Protein AF-A0A482WU92-F1 (afdb_monomer_lite)

Organism: Laodelphax striatellus (NCBI:txid195883)

Sequence (187 aa):
MGDTCDPISLLEARVDALERKLFGHESLDNFDTSDSVVDLLLKSQTLISTAVSSREKINAFVKRIDFLEQILDPTYEDSLVDRNARVEVVLMMENEFRETAERLKMLQDMIDVLESEKIRSVPQNRLDKLQTSVADLAEKTQETNNKIKELAVCYAQIMNSFTKAFCQMDNALKQLEIEANPRKVYD

Radius of gyration: 54.54 Å; chains: 1; bounding box: 76×39×168 Å

Structure (mmCIF, N/CA/C/O backbone):
data_AF-A0A482WU92-F1
#
_entry.id   AF-A0A482WU92-F1
#
loop_
_atom_site.group_PDB
_atom_site.id
_atom_site.type_symbol
_atom_site.label_atom_id
_atom_site.label_alt_id
_atom_site.label_comp_id
_atom_site.label_asym_id
_atom_site.label_entity_id
_atom_site.label_seq_id
_atom_site.pdbx_PDB_ins_code
_atom_site.Cartn_x
_atom_site.Cartn_y
_atom_site.Cartn_z
_atom_site.occupancy
_atom_site.B_iso_or_equiv
_atom_site.auth_seq_id
_atom_site.auth_comp_id
_atom_site.auth_asym_id
_atom_site.auth_atom_id
_atom_site.pdbx_PDB_model_num
ATOM 1 N N . MET A 1 1 ? -16.428 24.548 -21.625 1.00 43.09 1 MET A N 1
ATOM 2 C CA . MET A 1 1 ? -16.134 24.457 -23.067 1.00 43.09 1 MET A CA 1
ATOM 3 C C . MET A 1 1 ? -14.976 23.497 -23.213 1.00 43.09 1 MET A C 1
ATOM 5 O O . MET A 1 1 ? -13.829 23.910 -23.163 1.00 43.09 1 MET A O 1
ATOM 9 N N . GLY A 1 2 ? -15.292 22.205 -23.182 1.00 49.03 2 GLY A N 1
ATOM 10 C CA . GLY A 1 2 ? -14.328 21.158 -23.476 1.00 49.03 2 GLY A CA 1
ATOM 11 C C . GLY A 1 2 ? -14.509 20.825 -24.940 1.00 49.03 2 GLY A C 1
ATOM 12 O O . GLY A 1 2 ? -15.466 20.132 -25.266 1.00 49.03 2 GLY A O 1
ATOM 13 N N . ASP A 1 3 ? -13.650 21.377 -25.791 1.00 53.69 3 ASP A N 1
ATOM 14 C CA . ASP A 1 3 ? -13.471 20.829 -27.128 1.00 53.69 3 ASP A CA 1
ATOM 15 C C . ASP A 1 3 ? -12.840 19.457 -26.929 1.00 53.69 3 ASP A C 1
ATOM 17 O O . ASP A 1 3 ? -11.647 19.320 -26.643 1.00 53.69 3 ASP A O 1
ATOM 21 N N . THR A 1 4 ? -13.670 18.422 -27.008 1.00 53.94 4 THR A N 1
ATOM 22 C CA . THR A 1 4 ? -13.177 17.119 -27.407 1.00 53.94 4 THR A CA 1
ATOM 23 C C . THR A 1 4 ? -12.574 17.341 -28.785 1.00 53.94 4 THR A C 1
ATOM 25 O O . THR A 1 4 ? -13.270 17.650 -29.746 1.00 53.94 4 THR A O 1
ATOM 28 N N . CYS A 1 5 ? -11.246 17.290 -28.867 1.00 61.06 5 CYS A N 1
ATOM 29 C CA . CYS A 1 5 ? -10.559 17.121 -30.135 1.00 61.06 5 CYS A CA 1
ATOM 30 C C . CYS A 1 5 ? -11.027 15.765 -30.672 1.00 61.06 5 CYS A C 1
ATOM 32 O O . CYS A 1 5 ? -10.470 14.721 -30.324 1.00 61.06 5 CYS A O 1
ATOM 34 N N . ASP A 1 6 ? -12.154 15.780 -31.383 1.00 72.94 6 ASP A N 1
ATOM 35 C CA . ASP A 1 6 ? -12.805 14.579 -31.863 1.00 72.94 6 ASP A CA 1
ATOM 36 C C . ASP A 1 6 ? -11.818 13.873 -32.796 1.00 72.94 6 ASP A C 1
ATOM 38 O O . ASP A 1 6 ? -11.257 14.503 -33.701 1.00 72.94 6 ASP A O 1
ATOM 42 N N . PRO A 1 7 ? -11.583 12.563 -32.612 1.00 76.31 7 PRO A N 1
ATOM 43 C CA . PRO A 1 7 ? -10.594 11.825 -33.398 1.00 76.31 7 PRO A CA 1
ATOM 44 C C . PRO A 1 7 ? -10.878 11.898 -34.906 1.00 76.31 7 PRO A C 1
ATOM 46 O O . PRO A 1 7 ? -9.965 11.769 -35.718 1.00 76.31 7 PRO A O 1
ATOM 49 N N . ILE A 1 8 ? -12.137 12.153 -35.267 1.00 80.75 8 ILE A N 1
ATOM 50 C CA . ILE A 1 8 ? -12.609 12.353 -36.636 1.00 80.75 8 ILE A CA 1
ATOM 51 C C . ILE A 1 8 ? -12.131 13.700 -37.194 1.00 80.75 8 ILE A C 1
ATOM 53 O O . ILE A 1 8 ? -11.621 13.730 -38.307 1.00 80.75 8 ILE A O 1
ATOM 57 N N . SER A 1 9 ? -12.196 14.783 -36.415 1.00 80.19 9 SER A N 1
ATOM 58 C CA . SER A 1 9 ? -11.737 16.115 -36.840 1.00 80.19 9 SER A CA 1
ATOM 59 C C . SER A 1 9 ? -10.220 16.148 -37.068 1.00 80.19 9 SER A C 1
ATOM 61 O O . SER A 1 9 ? -9.731 16.731 -38.036 1.00 80.19 9 SER A O 1
ATOM 63 N N . LEU A 1 10 ? -9.458 15.437 -36.229 1.00 84.69 10 LEU A N 1
ATOM 64 C CA . LEU A 1 10 ? -8.017 15.271 -36.427 1.00 84.69 10 LEU A CA 1
ATOM 65 C C . LEU A 1 10 ? -7.696 14.430 -37.670 1.00 84.69 10 LEU A C 1
ATOM 67 O O . LEU A 1 10 ? -6.705 14.692 -38.355 1.00 84.69 10 LEU A O 1
ATOM 71 N N . LEU A 1 11 ? -8.510 13.415 -37.966 1.00 83.25 11 LEU A N 1
ATOM 72 C CA . LEU A 1 11 ? -8.328 12.593 -39.157 1.00 83.25 11 LEU A CA 1
ATOM 73 C C . LEU A 1 11 ? -8.664 13.377 -40.429 1.00 83.25 11 LEU A C 1
ATOM 75 O O . LEU A 1 11 ? -7.889 13.329 -41.376 1.00 83.25 11 LEU A O 1
ATOM 79 N N . GLU A 1 12 ? -9.746 14.149 -40.418 1.00 85.19 12 GLU A N 1
ATOM 80 C CA . GLU A 1 12 ? -10.158 15.021 -41.520 1.00 85.19 12 GLU A CA 1
ATOM 81 C C . GLU A 1 12 ? -9.085 16.076 -41.821 1.00 85.19 12 GLU A C 1
ATOM 83 O O . GLU A 1 12 ? -8.619 16.172 -42.951 1.00 85.19 12 GLU A O 1
ATOM 88 N N . ALA A 1 13 ? -8.544 16.746 -40.797 1.00 83.75 13 ALA A N 1
ATOM 89 C CA . ALA A 1 13 ? -7.436 17.689 -40.969 1.00 83.75 13 ALA A CA 1
ATOM 90 C C . ALA A 1 13 ? -6.163 17.035 -41.546 1.00 83.75 13 ALA A C 1
ATOM 92 O O . ALA A 1 13 ? -5.404 17.671 -42.285 1.00 83.75 13 ALA A O 1
ATOM 93 N N . ARG A 1 14 ? -5.902 15.763 -41.215 1.00 86.00 14 ARG A N 1
ATOM 94 C CA . ARG A 1 14 ? -4.773 15.005 -41.776 1.00 86.00 14 ARG A CA 1
ATOM 95 C C . ARG A 1 14 ? -5.019 14.590 -43.221 1.00 86.00 14 ARG A C 1
ATOM 97 O O . ARG A 1 14 ? -4.077 14.653 -44.007 1.00 86.00 14 ARG A O 1
ATOM 104 N N . VAL A 1 15 ? -6.234 14.166 -43.557 1.00 83.88 15 VAL A N 1
ATOM 105 C CA . VAL A 1 15 ? -6.622 13.810 -44.928 1.00 83.88 15 VAL A CA 1
ATOM 106 C C . VAL A 1 15 ? -6.534 15.044 -45.820 1.00 83.88 15 VAL A C 1
ATOM 108 O O . VAL A 1 15 ? -5.801 15.010 -46.801 1.00 83.88 15 VAL A O 1
ATOM 111 N N . ASP A 1 16 ? -7.095 16.171 -45.392 1.00 82.50 16 ASP A N 1
ATOM 112 C CA . ASP A 1 16 ? -6.966 17.466 -46.066 1.00 82.50 16 ASP A CA 1
ATOM 113 C C . ASP A 1 16 ? -5.505 17.864 -46.315 1.00 82.50 16 ASP A C 1
ATOM 115 O O . ASP A 1 16 ? -5.133 18.356 -47.383 1.00 82.50 16 ASP A O 1
ATOM 119 N N . ALA A 1 17 ? -4.640 17.675 -45.314 1.00 83.94 17 AL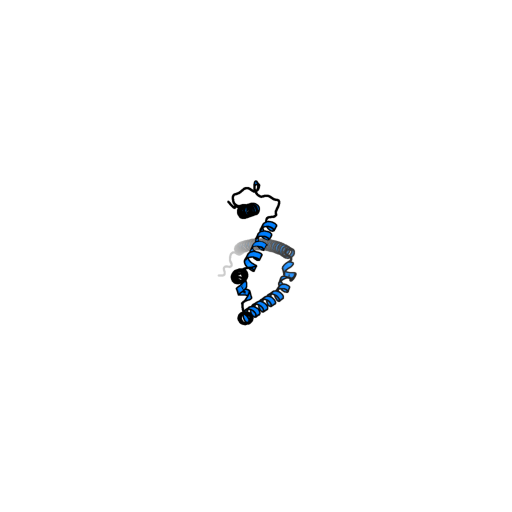A A N 1
ATOM 120 C CA . ALA A 1 17 ? -3.221 17.978 -45.446 1.00 83.94 17 ALA A CA 1
ATOM 121 C C . ALA A 1 17 ? -2.506 17.037 -46.431 1.00 83.94 17 ALA A C 1
ATOM 123 O O . ALA A 1 17 ? -1.553 17.461 -47.088 1.00 83.94 17 ALA A O 1
ATOM 124 N N . LEU A 1 18 ? -2.936 15.775 -46.533 1.00 81.69 18 LEU A N 1
ATOM 125 C CA . LEU A 1 18 ? -2.405 14.806 -47.494 1.00 81.69 18 LEU A CA 1
ATOM 126 C C . LEU A 1 18 ? -2.895 15.102 -48.913 1.00 81.69 18 LEU A C 1
ATOM 128 O O . LEU A 1 18 ? -2.082 15.113 -49.835 1.00 81.69 18 LEU A O 1
ATOM 132 N N . GLU A 1 19 ? -4.174 15.421 -49.082 1.00 79.69 19 GLU A N 1
ATOM 133 C CA . GLU A 1 19 ? -4.760 15.777 -50.375 1.00 79.69 19 GLU A CA 1
ATOM 134 C C . GLU A 1 19 ? -4.112 17.040 -50.947 1.00 79.69 19 GLU A C 1
ATOM 136 O O . GLU A 1 19 ? -3.661 17.032 -52.092 1.00 79.69 19 GLU A O 1
ATOM 141 N N . ARG A 1 20 ? -3.915 18.082 -50.125 1.00 79.38 20 ARG A N 1
ATOM 142 C CA . ARG A 1 20 ? -3.186 19.296 -50.542 1.00 79.38 20 ARG A CA 1
ATOM 143 C C . ARG A 1 20 ? -1.733 19.027 -50.924 1.00 79.38 20 ARG A C 1
ATOM 145 O O . ARG A 1 20 ? -1.191 19.725 -51.775 1.00 79.38 20 ARG A O 1
ATOM 152 N N . LYS A 1 21 ? -1.072 18.057 -50.288 1.00 77.31 21 LYS A N 1
ATOM 153 C CA . LYS A 1 21 ? 0.317 17.696 -50.622 1.00 77.31 21 LYS A CA 1
ATOM 154 C C . LYS A 1 21 ? 0.421 16.905 -51.922 1.00 77.31 21 LYS A C 1
ATOM 156 O O . LYS A 1 21 ? 1.438 17.019 -52.597 1.00 77.31 21 LYS A O 1
ATOM 161 N N . LEU A 1 22 ? -0.587 16.096 -52.236 1.00 71.56 22 LEU A N 1
ATOM 162 C CA . LEU A 1 22 ? -0.553 15.176 -53.369 1.00 71.56 22 LEU A CA 1
ATOM 163 C C . LEU A 1 22 ? -1.123 15.803 -54.650 1.00 71.56 22 LEU A C 1
ATOM 165 O O . LEU A 1 22 ? -0.531 15.643 -55.712 1.00 71.56 22 LEU A O 1
ATOM 169 N N . PHE A 1 23 ? -2.224 16.549 -54.539 1.00 69.12 23 PHE A N 1
ATOM 170 C CA . PHE A 1 23 ? -2.932 17.165 -55.671 1.00 69.12 23 PHE A CA 1
ATOM 171 C C . PHE A 1 23 ? -2.732 18.687 -55.763 1.00 69.12 23 PHE A C 1
ATOM 173 O O . PHE A 1 23 ? -3.089 19.312 -56.759 1.00 69.12 23 PHE A O 1
ATOM 180 N N . GLY A 1 24 ? -2.119 19.315 -54.754 1.00 69.56 24 GLY A N 1
ATOM 181 C CA . GLY A 1 24 ? -1.916 20.763 -54.746 1.00 69.56 24 GLY A CA 1
ATOM 182 C C . GLY A 1 24 ? -3.233 21.536 -54.602 1.00 69.56 24 GLY A C 1
ATOM 183 O O . GLY A 1 24 ? -4.078 21.186 -53.782 1.00 69.56 24 GLY A O 1
ATOM 184 N N . HIS A 1 25 ? -3.385 22.630 -55.357 1.00 57.97 25 HIS A N 1
ATOM 185 C CA . HIS A 1 25 ? -4.607 23.455 -55.392 1.00 57.97 25 HIS A CA 1
ATOM 186 C C . HIS A 1 25 ? -5.546 23.086 -56.557 1.00 57.97 25 HIS A C 1
ATOM 188 O O . HIS A 1 25 ? -6.549 23.762 -56.773 1.00 57.97 25 HIS A O 1
ATOM 194 N N . GLU A 1 26 ? -5.220 22.049 -57.328 1.00 58.47 26 GLU A N 1
ATOM 195 C CA . GLU A 1 26 ? -6.049 21.583 -58.438 1.00 58.47 26 GLU A CA 1
ATOM 196 C C . GLU A 1 26 ? -6.953 20.438 -57.970 1.00 58.47 26 GLU A C 1
ATOM 198 O O . GLU A 1 26 ? -6.545 19.566 -57.203 1.00 58.47 26 GLU A O 1
ATOM 203 N N . SER A 1 27 ? -8.217 20.471 -58.393 1.00 56.88 27 SER A N 1
ATOM 204 C CA . SER A 1 27 ? -9.199 19.443 -58.066 1.00 56.88 27 SER A CA 1
ATOM 205 C C . SER A 1 27 ? -8.862 18.115 -58.751 1.00 56.88 27 SER A C 1
ATOM 207 O O . SER A 1 27 ? -8.366 18.086 -59.879 1.00 56.88 27 SER A O 1
ATOM 209 N N . LEU A 1 28 ? -9.201 17.015 -58.069 1.00 57.34 28 LEU A N 1
ATOM 210 C CA . LEU A 1 28 ? -9.055 15.609 -58.488 1.00 57.34 28 LEU A CA 1
ATOM 211 C C . LEU A 1 28 ? -9.566 15.285 -59.909 1.00 57.34 28 LEU A C 1
ATOM 213 O O . LEU A 1 28 ? -9.222 14.239 -60.450 1.00 57.34 28 LEU A O 1
ATOM 217 N N . ASP A 1 29 ? -10.358 16.170 -60.515 1.00 56.19 29 ASP A N 1
ATOM 218 C CA . ASP A 1 29 ? -10.995 15.984 -61.822 1.00 56.19 29 ASP A CA 1
ATOM 219 C C . ASP A 1 29 ? -10.032 16.056 -63.021 1.00 56.19 29 ASP A C 1
ATOM 221 O O . ASP A 1 29 ? -10.391 15.606 -64.106 1.00 56.19 29 ASP A O 1
ATOM 225 N N . ASN A 1 30 ? -8.820 16.603 -62.853 1.00 54.91 30 ASN A N 1
ATOM 226 C CA . ASN A 1 30 ? -7.841 16.747 -63.946 1.00 54.91 30 ASN A CA 1
ATOM 227 C C . ASN A 1 30 ? -6.709 15.706 -63.924 1.00 54.91 30 ASN A C 1
ATOM 229 O O . ASN A 1 30 ? -5.816 15.762 -64.770 1.00 54.91 30 ASN A O 1
ATOM 233 N N . PHE A 1 31 ? -6.705 14.778 -62.963 1.00 57.03 31 PHE A N 1
ATOM 234 C CA . PHE A 1 31 ? -5.683 13.735 -62.903 1.00 57.03 31 PHE A CA 1
ATOM 235 C C . PHE A 1 31 ? -6.170 12.507 -63.676 1.00 57.03 31 PHE A C 1
ATOM 237 O O . PHE A 1 31 ? -7.127 11.850 -63.265 1.00 57.03 31 PHE A O 1
ATOM 244 N N . ASP A 1 32 ? -5.514 12.189 -64.795 1.00 56.03 32 ASP A N 1
ATOM 245 C CA . ASP A 1 32 ? -5.741 10.932 -65.509 1.00 56.03 32 ASP A CA 1
ATOM 246 C C . ASP A 1 32 ? -5.443 9.767 -64.551 1.00 56.03 32 ASP A C 1
ATOM 248 O O . ASP A 1 32 ? -4.298 9.436 -64.250 1.00 56.03 32 ASP A O 1
ATOM 252 N N . THR A 1 33 ? -6.504 9.144 -64.040 1.00 56.75 33 THR A N 1
ATOM 253 C CA . THR A 1 33 ? -6.485 8.043 -63.059 1.00 56.75 33 THR A CA 1
ATOM 254 C C . THR A 1 33 ? -5.934 6.727 -63.621 1.00 56.75 33 THR A C 1
ATOM 256 O O . THR A 1 33 ? -6.028 5.688 -62.968 1.00 56.75 33 THR A O 1
ATOM 259 N N . SER A 1 34 ? -5.373 6.741 -64.833 1.00 56.22 34 SER A N 1
ATOM 260 C CA . SER A 1 34 ? -4.873 5.544 -65.506 1.00 56.22 34 SER A CA 1
ATOM 261 C C . SER A 1 34 ? -3.569 5.019 -64.909 1.00 56.22 34 SER A C 1
ATOM 263 O O . SER A 1 34 ? -3.378 3.806 -64.889 1.00 56.22 34 SER A O 1
ATOM 265 N N . ASP A 1 35 ? -2.716 5.904 -64.385 1.00 59.28 35 ASP A N 1
ATOM 266 C CA . ASP A 1 35 ? -1.456 5.527 -63.744 1.00 59.28 35 ASP A CA 1
ATOM 267 C C . ASP A 1 35 ? -1.545 5.830 -62.243 1.00 59.28 35 ASP A C 1
ATOM 269 O O . ASP A 1 35 ? -1.782 6.967 -61.828 1.00 59.28 35 ASP A O 1
ATOM 273 N N . SER A 1 36 ? -1.346 4.811 -61.402 1.00 71.19 36 SER A N 1
ATOM 274 C CA . SER A 1 36 ? -1.262 5.011 -59.955 1.00 71.19 36 SER A CA 1
ATOM 275 C C . SER A 1 36 ? -0.129 5.991 -59.644 1.00 71.19 36 SER A C 1
ATOM 277 O O . SER A 1 36 ? 0.946 5.923 -60.242 1.00 71.19 36 SER A O 1
ATOM 279 N N . VAL A 1 37 ? -0.309 6.879 -58.661 1.00 71.44 37 VAL A N 1
ATOM 280 C CA . VAL A 1 37 ? 0.755 7.797 -58.199 1.00 71.44 37 VAL A CA 1
ATOM 281 C C . VAL A 1 37 ? 2.026 7.027 -57.821 1.00 71.44 37 VAL A C 1
ATOM 283 O O . VAL A 1 37 ? 3.135 7.524 -58.000 1.00 71.44 37 VAL A O 1
ATOM 286 N N . VAL A 1 38 ? 1.870 5.778 -57.376 1.00 75.75 38 VAL A N 1
ATOM 287 C CA . VAL A 1 38 ? 2.972 4.849 -57.104 1.00 75.75 38 VAL A CA 1
ATOM 288 C C . VAL A 1 38 ? 3.743 4.487 -58.378 1.00 75.75 38 VAL A C 1
ATOM 290 O O . VAL A 1 38 ? 4.971 4.479 -58.353 1.00 75.75 38 VAL A O 1
ATOM 293 N N . ASP A 1 39 ? 3.056 4.248 -59.495 1.00 77.75 39 ASP A N 1
ATOM 294 C CA . ASP A 1 39 ? 3.678 3.907 -60.779 1.00 77.75 39 ASP A CA 1
ATOM 295 C C . ASP A 1 39 ? 4.389 5.119 -61.391 1.00 77.75 39 ASP A C 1
ATOM 297 O O . ASP A 1 39 ? 5.507 4.998 -61.901 1.00 77.75 39 ASP A O 1
ATOM 301 N N . LEU A 1 40 ? 3.798 6.312 -61.266 1.00 76.75 40 LEU A N 1
ATOM 302 C CA . LEU A 1 40 ? 4.430 7.568 -61.675 1.00 76.75 40 LEU A CA 1
ATOM 303 C C . LEU A 1 40 ? 5.691 7.856 -60.842 1.00 76.75 40 LEU A C 1
ATOM 305 O O . LEU A 1 40 ? 6.735 8.221 -61.390 1.00 76.75 40 LEU A O 1
ATOM 309 N N . LEU A 1 41 ? 5.617 7.651 -59.523 1.00 78.38 41 LEU A N 1
ATOM 310 C CA . LEU A 1 41 ? 6.749 7.811 -58.612 1.00 78.38 41 LEU A CA 1
ATOM 311 C C . LEU A 1 41 ? 7.850 6.789 -58.918 1.00 78.38 41 LEU A C 1
ATOM 313 O O . LEU A 1 41 ? 9.021 7.155 -58.982 1.00 78.38 41 LEU A O 1
ATOM 317 N N . LEU A 1 42 ? 7.491 5.530 -59.179 1.00 81.94 42 LEU A N 1
ATOM 318 C CA . LEU A 1 42 ? 8.437 4.477 -59.544 1.00 81.94 42 LEU A CA 1
ATOM 319 C C . LEU A 1 42 ? 9.115 4.767 -60.890 1.00 81.94 42 LEU A C 1
ATOM 321 O O . LEU A 1 42 ? 10.329 4.599 -61.032 1.00 81.94 42 LEU A O 1
ATOM 325 N N . LYS A 1 43 ? 8.361 5.260 -61.875 1.00 81.12 43 LYS A N 1
ATOM 326 C CA . LYS A 1 43 ? 8.894 5.703 -63.168 1.00 81.12 43 LYS A CA 1
ATOM 327 C C . LYS A 1 43 ? 9.829 6.904 -63.010 1.00 81.12 43 LYS A C 1
ATOM 329 O O . LYS A 1 43 ? 10.905 6.927 -63.599 1.00 81.12 43 LYS A O 1
ATOM 334 N N . SER A 1 44 ? 9.470 7.876 -62.175 1.00 79.00 44 SER A N 1
ATOM 335 C CA . SER A 1 44 ? 10.336 9.018 -61.860 1.00 79.00 44 SER A CA 1
ATOM 336 C C . SER A 1 44 ? 11.622 8.566 -61.161 1.00 79.00 44 SER A C 1
ATOM 338 O O . SER A 1 44 ? 12.721 8.910 -61.592 1.00 79.00 44 SER A O 1
ATOM 340 N N . GLN A 1 45 ? 11.510 7.699 -60.153 1.00 81.12 45 GLN A N 1
ATOM 341 C CA . GLN A 1 45 ? 12.647 7.159 -59.413 1.00 81.12 45 GLN A CA 1
ATOM 342 C C . GLN A 1 45 ? 13.584 6.345 -60.311 1.00 81.12 45 GLN A C 1
ATOM 344 O O . GLN A 1 45 ? 14.802 6.473 -60.205 1.00 81.12 45 GLN A O 1
ATOM 349 N N . THR A 1 46 ? 13.050 5.532 -61.225 1.00 81.56 46 THR A N 1
ATOM 350 C CA . THR A 1 46 ? 13.862 4.761 -62.182 1.00 81.56 46 THR A CA 1
ATOM 351 C C . THR A 1 46 ? 14.551 5.663 -63.206 1.00 81.56 46 THR A C 1
ATOM 353 O O . THR A 1 46 ? 15.728 5.444 -63.505 1.00 81.56 46 THR A O 1
ATOM 356 N N . LEU A 1 47 ? 13.892 6.723 -63.686 1.00 81.25 47 LEU A N 1
ATOM 357 C CA . LEU A 1 47 ? 14.510 7.731 -64.556 1.00 81.25 47 LEU A CA 1
ATOM 358 C C . LEU A 1 47 ? 15.624 8.503 -63.837 1.00 81.25 47 LEU A C 1
ATOM 360 O O . LEU A 1 47 ? 16.721 8.643 -64.382 1.00 81.25 47 LEU A O 1
ATOM 364 N N . ILE A 1 48 ? 15.380 8.948 -62.601 1.00 79.25 48 ILE A N 1
ATOM 365 C CA . ILE A 1 48 ? 16.369 9.637 -61.762 1.00 79.25 48 ILE A CA 1
ATOM 366 C C . ILE A 1 48 ? 17.541 8.703 -61.462 1.00 79.25 48 ILE A C 1
ATOM 368 O O . ILE A 1 48 ? 18.690 9.086 -61.661 1.00 79.25 48 ILE A O 1
ATOM 372 N N . SER A 1 49 ? 17.275 7.461 -61.059 1.00 77.31 49 SER A N 1
ATOM 373 C CA . SER A 1 49 ? 18.308 6.461 -60.780 1.00 77.31 49 SER A CA 1
ATOM 374 C C . SER A 1 49 ? 19.159 6.166 -62.016 1.00 77.31 49 SER A C 1
ATOM 376 O O . SER A 1 49 ? 20.384 6.131 -61.920 1.00 77.31 49 SER A O 1
ATOM 378 N N . THR A 1 50 ? 18.551 6.059 -63.199 1.00 77.88 50 THR A N 1
ATOM 379 C CA . THR A 1 50 ? 19.276 5.837 -64.461 1.00 77.88 50 THR A CA 1
ATOM 380 C C . THR A 1 50 ? 20.130 7.053 -64.840 1.00 77.88 50 THR A C 1
ATOM 382 O O . THR A 1 50 ? 21.306 6.913 -65.185 1.00 77.88 50 THR A O 1
ATOM 385 N N . ALA A 1 51 ? 19.583 8.265 -64.705 1.00 75.06 51 ALA A N 1
ATOM 386 C CA . ALA A 1 51 ? 20.301 9.508 -64.976 1.00 75.06 51 ALA A CA 1
ATOM 387 C C . ALA A 1 51 ? 21.467 9.734 -63.994 1.00 75.06 51 ALA A C 1
ATOM 389 O O . ALA A 1 51 ? 22.561 10.127 -64.405 1.00 75.06 51 ALA A O 1
ATOM 390 N N . VAL A 1 52 ? 21.268 9.438 -62.709 1.00 75.00 52 VAL A N 1
ATOM 391 C CA . VAL A 1 52 ? 22.283 9.559 -61.653 1.00 75.00 52 VAL A CA 1
ATOM 392 C C . VAL A 1 52 ? 23.337 8.456 -61.755 1.00 75.00 52 VAL A C 1
ATOM 394 O O . VAL A 1 52 ? 24.517 8.733 -61.552 1.00 75.00 52 VAL A O 1
ATOM 397 N N . SER A 1 53 ? 22.963 7.237 -62.148 1.00 68.88 53 SER A N 1
ATOM 398 C CA . SER A 1 53 ? 23.905 6.123 -62.346 1.00 68.88 53 SER A CA 1
ATOM 399 C C . SER A 1 53 ? 24.936 6.417 -63.437 1.00 68.88 53 SER A C 1
ATOM 401 O O . SER A 1 53 ? 26.082 5.993 -63.323 1.00 68.88 53 SER A O 1
ATOM 403 N N . SER A 1 54 ? 24.571 7.214 -64.450 1.00 73.38 54 SER A N 1
ATOM 404 C CA . SER A 1 54 ? 25.510 7.695 -65.475 1.00 73.38 54 SER A CA 1
ATOM 405 C C . SER A 1 54 ? 26.519 8.741 -64.961 1.00 73.38 54 SER A C 1
ATOM 407 O O . SER A 1 54 ? 27.505 9.039 -65.634 1.00 73.38 54 SER A O 1
ATOM 409 N N . ARG A 1 55 ? 26.290 9.312 -63.767 1.00 77.69 55 ARG A N 1
ATOM 410 C CA . ARG A 1 55 ? 27.093 10.380 -63.150 1.00 77.69 55 ARG A CA 1
ATOM 411 C C . ARG A 1 55 ? 27.603 9.942 -61.780 1.00 77.69 55 ARG A C 1
ATOM 413 O O . ARG A 1 55 ? 27.033 10.275 -60.744 1.00 77.69 55 ARG A O 1
ATOM 420 N N . GLU A 1 56 ? 28.745 9.266 -61.780 1.00 72.12 56 GLU A N 1
ATOM 421 C CA . GLU A 1 56 ? 29.366 8.642 -60.602 1.00 72.12 56 GLU A CA 1
ATOM 422 C C . GLU A 1 56 ? 29.490 9.573 -59.378 1.00 72.12 56 GLU A C 1
ATOM 424 O O . GLU A 1 56 ? 29.182 9.174 -58.256 1.00 72.12 56 GLU A O 1
ATOM 429 N N . LYS A 1 57 ? 29.831 10.854 -59.588 1.00 72.19 57 LYS A N 1
ATOM 430 C CA . LYS A 1 57 ? 29.902 11.855 -58.507 1.00 72.19 57 LYS A CA 1
ATOM 431 C C . LYS A 1 57 ? 28.547 12.118 -57.845 1.00 72.19 57 LYS A C 1
ATOM 433 O O . LYS A 1 57 ? 28.485 12.240 -56.630 1.00 72.19 57 LYS A O 1
ATOM 438 N N . ILE A 1 58 ? 27.471 12.205 -58.625 1.00 74.75 58 ILE A N 1
ATOM 439 C CA . ILE A 1 58 ? 26.119 12.465 -58.105 1.00 74.75 58 ILE A CA 1
ATOM 440 C C . ILE A 1 58 ? 25.587 11.214 -57.406 1.00 74.75 58 ILE A C 1
ATOM 442 O O . ILE A 1 58 ? 25.001 11.322 -56.336 1.00 74.75 58 ILE A O 1
ATOM 446 N N . ASN A 1 59 ? 25.879 10.028 -57.944 1.00 75.19 59 ASN A N 1
ATOM 447 C CA . ASN A 1 59 ? 25.542 8.759 -57.303 1.00 75.19 59 ASN A CA 1
ATOM 448 C C . ASN A 1 59 ? 26.200 8.623 -55.915 1.00 75.19 59 ASN A C 1
ATOM 450 O O . ASN A 1 59 ? 25.562 8.193 -54.957 1.00 75.19 59 ASN A O 1
ATOM 454 N N . ALA A 1 60 ? 27.454 9.066 -55.773 1.00 74.81 60 ALA A N 1
ATOM 455 C CA . ALA A 1 60 ? 28.128 9.115 -54.477 1.00 74.81 60 ALA A CA 1
ATOM 456 C C . ALA A 1 60 ? 27.458 10.089 -53.488 1.00 74.81 60 ALA A C 1
ATOM 458 O O . ALA A 1 60 ? 27.382 9.786 -52.299 1.00 74.81 60 ALA A O 1
ATOM 459 N N . PHE A 1 61 ? 26.945 11.232 -53.958 1.00 77.00 61 PHE A N 1
ATOM 460 C CA . PHE A 1 61 ? 26.191 12.162 -53.110 1.00 77.00 61 PHE A CA 1
ATOM 461 C C . PHE A 1 61 ? 24.826 11.609 -52.701 1.00 77.00 61 PHE A C 1
ATOM 463 O O . PHE A 1 61 ? 24.480 11.728 -51.533 1.00 77.00 61 PHE A O 1
ATOM 470 N N . VAL A 1 62 ? 24.088 10.964 -53.610 1.00 77.94 62 VAL A N 1
ATOM 471 C CA . VAL A 1 62 ? 22.783 10.352 -53.298 1.00 77.94 62 VAL A CA 1
ATOM 472 C C . VAL A 1 62 ? 22.930 9.286 -52.212 1.00 77.94 62 VAL A C 1
ATOM 474 O O . VAL A 1 62 ? 22.252 9.363 -51.198 1.00 77.94 62 VAL A O 1
ATOM 477 N N . LYS A 1 63 ? 23.916 8.391 -52.329 1.00 78.19 63 LYS A N 1
ATOM 478 C CA . LYS A 1 63 ? 24.214 7.397 -51.278 1.00 78.19 63 LYS A CA 1
ATOM 479 C C . LYS A 1 63 ? 24.626 8.021 -49.943 1.00 78.19 63 LYS A C 1
ATOM 481 O O . LYS A 1 63 ? 24.471 7.414 -48.888 1.00 78.19 63 LYS A O 1
ATOM 486 N N . ARG A 1 64 ? 25.207 9.222 -49.979 1.00 78.56 64 ARG A N 1
ATOM 487 C CA . ARG A 1 64 ? 25.615 9.953 -48.777 1.00 78.56 64 ARG A CA 1
ATOM 488 C C . ARG A 1 64 ? 24.441 10.674 -48.112 1.00 78.56 64 ARG A C 1
ATOM 490 O O . ARG A 1 64 ? 24.545 10.953 -46.924 1.00 78.56 64 ARG A O 1
ATOM 497 N N . ILE A 1 65 ? 23.359 10.957 -48.840 1.00 80.75 65 ILE A N 1
ATOM 498 C CA . ILE A 1 65 ? 22.116 11.494 -48.268 1.00 80.75 65 ILE A CA 1
ATOM 499 C C . ILE A 1 65 ? 21.461 10.436 -47.379 1.00 80.75 65 ILE A C 1
ATOM 501 O O . ILE A 1 65 ? 21.159 10.753 -46.236 1.00 80.75 65 ILE A O 1
ATOM 505 N N . ASP A 1 66 ? 21.370 9.185 -47.836 1.00 78.50 66 ASP A N 1
ATOM 506 C CA . ASP A 1 66 ? 20.818 8.079 -47.033 1.00 78.50 66 ASP A CA 1
ATOM 507 C C . ASP A 1 66 ? 21.614 7.878 -45.729 1.00 78.50 66 ASP A C 1
ATOM 509 O O . ASP A 1 66 ? 21.064 7.713 -44.642 1.00 78.50 66 ASP A O 1
ATOM 513 N N . PHE A 1 67 ? 22.944 7.961 -45.819 1.00 75.50 67 PHE A N 1
ATOM 514 C CA . PHE A 1 67 ? 23.819 7.895 -44.647 1.00 75.50 67 PHE A CA 1
ATOM 515 C C . PHE A 1 67 ? 23.685 9.119 -43.727 1.00 75.50 67 PHE A C 1
ATOM 517 O O . PHE A 1 67 ? 23.822 9.009 -42.512 1.00 75.50 67 PHE A O 1
ATOM 524 N N . LEU A 1 68 ? 23.429 10.301 -44.289 1.00 80.00 68 LEU A N 1
ATOM 525 C CA . LEU A 1 68 ? 23.227 11.518 -43.510 1.00 80.00 68 LEU A CA 1
ATOM 526 C C . LEU A 1 68 ? 21.881 11.500 -42.781 1.00 80.00 68 LEU A C 1
ATOM 528 O O . LEU A 1 68 ? 21.824 11.943 -41.641 1.00 80.00 68 LEU A O 1
ATOM 532 N N . GLU A 1 69 ? 20.834 10.963 -43.407 1.00 78.38 69 GLU A N 1
ATOM 533 C CA . GLU A 1 69 ? 19.538 10.707 -42.772 1.00 78.38 69 GLU A CA 1
ATOM 534 C C . GLU A 1 69 ? 19.694 9.743 -41.593 1.00 78.38 69 GLU A C 1
ATOM 536 O O . GLU A 1 69 ? 19.187 10.013 -40.508 1.00 78.38 69 GLU A O 1
ATOM 541 N N . GLN A 1 70 ? 20.498 8.691 -41.765 1.00 74.88 70 GLN A N 1
ATOM 542 C CA . GLN A 1 70 ? 20.822 7.759 -40.689 1.00 74.88 70 GLN A CA 1
ATOM 543 C C . GLN A 1 70 ? 21.565 8.425 -39.521 1.00 74.88 70 GLN A C 1
ATOM 545 O O . GLN A 1 70 ? 21.301 8.094 -38.373 1.00 74.88 70 GLN A O 1
ATOM 550 N N . ILE A 1 71 ? 22.483 9.359 -39.787 1.00 71.12 71 ILE A N 1
ATOM 551 C CA . ILE A 1 71 ? 23.198 10.093 -38.727 1.00 71.12 71 ILE A CA 1
ATOM 552 C C . ILE A 1 71 ? 22.307 11.149 -38.060 1.00 71.12 71 ILE A C 1
ATOM 554 O O . ILE A 1 71 ? 22.501 11.451 -36.886 1.00 71.12 71 ILE A O 1
ATOM 558 N N . LEU A 1 72 ? 21.353 11.731 -38.792 1.00 74.25 72 LEU A N 1
ATOM 559 C CA . LEU A 1 72 ? 20.403 12.701 -38.242 1.00 74.25 72 LEU A CA 1
ATOM 560 C C . LEU A 1 72 ? 19.307 12.054 -37.388 1.00 74.25 72 LEU A C 1
ATOM 562 O O . LEU A 1 72 ? 18.574 12.783 -36.717 1.00 74.25 72 LEU A O 1
ATOM 566 N N . ASP A 1 73 ? 19.176 10.727 -37.417 1.00 76.88 73 ASP A N 1
ATOM 567 C CA . ASP A 1 73 ? 18.275 10.008 -36.529 1.00 76.88 73 ASP A CA 1
ATOM 568 C C . ASP A 1 73 ? 18.783 10.144 -35.078 1.00 76.88 73 ASP A C 1
ATOM 570 O O . ASP A 1 73 ? 19.876 9.662 -34.766 1.00 76.88 73 ASP A O 1
ATOM 574 N N . PRO A 1 74 ? 18.017 10.767 -34.159 1.00 66.50 74 PRO A N 1
ATOM 575 C CA . PRO A 1 74 ? 18.409 10.895 -32.752 1.00 66.50 74 PRO A CA 1
ATOM 576 C C . PRO A 1 74 ? 18.636 9.537 -32.066 1.00 66.50 74 PRO A C 1
ATOM 578 O O . PRO A 1 74 ? 19.292 9.469 -31.031 1.00 66.50 74 PRO A O 1
ATOM 581 N N . THR A 1 75 ? 18.139 8.448 -32.653 1.00 65.31 75 THR A N 1
ATOM 582 C CA . THR A 1 75 ? 18.328 7.074 -32.173 1.00 65.31 75 THR A CA 1
ATOM 583 C C . THR A 1 75 ? 19.683 6.472 -32.587 1.00 65.31 75 THR A C 1
ATOM 585 O O . THR A 1 75 ? 20.097 5.437 -32.058 1.00 65.31 75 THR A O 1
ATOM 588 N N . TYR A 1 76 ? 20.407 7.097 -33.524 1.00 63.66 76 TYR A N 1
ATOM 589 C CA . TYR A 1 76 ? 21.709 6.619 -33.998 1.00 63.66 76 TYR A CA 1
ATOM 590 C C . TYR A 1 76 ? 22.793 6.736 -32.917 1.00 63.66 76 TYR A C 1
ATOM 592 O O . TYR A 1 76 ? 23.589 5.806 -32.751 1.00 63.66 76 TYR A O 1
ATOM 600 N N . GLU A 1 77 ? 22.786 7.811 -32.122 1.00 61.34 77 GLU A N 1
ATOM 601 C CA . GLU A 1 77 ? 23.727 7.997 -31.006 1.00 61.34 77 GLU A CA 1
ATOM 602 C C . GLU A 1 77 ? 23.553 6.938 -29.903 1.00 61.34 77 GLU A C 1
ATOM 604 O O . GLU A 1 77 ? 24.548 6.413 -29.401 1.00 61.34 77 GLU A O 1
ATOM 609 N N . ASP A 1 78 ? 22.318 6.519 -29.605 1.00 61.56 78 ASP A N 1
ATOM 610 C CA . ASP A 1 78 ? 22.030 5.441 -28.640 1.00 61.56 78 ASP A CA 1
ATOM 611 C C . ASP A 1 78 ? 22.602 4.083 -29.085 1.00 61.56 78 ASP A C 1
ATOM 613 O O . ASP A 1 78 ? 23.015 3.246 -28.271 1.00 61.56 78 ASP A O 1
ATOM 617 N N . SER A 1 79 ? 22.686 3.853 -30.399 1.00 61.44 79 SER A N 1
ATOM 618 C CA . SER A 1 79 ? 23.340 2.663 -30.954 1.00 61.44 79 SER A CA 1
ATOM 619 C C . SER A 1 79 ? 24.871 2.723 -30.843 1.00 61.44 79 SER A C 1
ATOM 621 O O . SER A 1 79 ? 25.521 1.683 -30.720 1.00 61.44 79 SER A O 1
ATOM 623 N N . LEU A 1 80 ? 25.426 3.939 -30.823 1.00 60.44 80 LEU A N 1
ATOM 624 C CA . LEU A 1 80 ? 26.856 4.251 -30.805 1.00 60.44 80 LEU A CA 1
ATOM 625 C C . LEU A 1 80 ? 27.463 4.303 -29.404 1.00 60.44 80 LEU A C 1
ATOM 627 O O . LEU A 1 80 ? 28.689 4.341 -29.293 1.00 60.44 80 LEU A O 1
ATOM 631 N N . VAL A 1 81 ? 26.642 4.272 -28.345 1.00 61.31 81 VAL A N 1
ATOM 632 C CA . VAL A 1 81 ? 27.138 4.135 -26.971 1.00 61.31 81 VAL A CA 1
ATOM 633 C C . VAL A 1 81 ? 27.980 2.865 -26.891 1.00 61.31 81 VAL A C 1
ATOM 635 O O . VAL A 1 81 ? 27.445 1.748 -26.937 1.00 61.31 81 VAL A O 1
ATOM 638 N N . ASP A 1 82 ? 29.296 3.066 -26.792 1.00 69.81 82 ASP A N 1
ATOM 639 C CA . ASP A 1 82 ? 30.305 2.017 -26.753 1.00 69.81 82 ASP A CA 1
ATOM 640 C C . ASP A 1 82 ? 29.943 0.981 -25.687 1.00 69.81 82 ASP A C 1
ATOM 642 O O . ASP A 1 82 ? 29.467 1.314 -24.596 1.00 69.81 82 ASP A O 1
ATOM 646 N N . ARG A 1 83 ? 30.171 -0.302 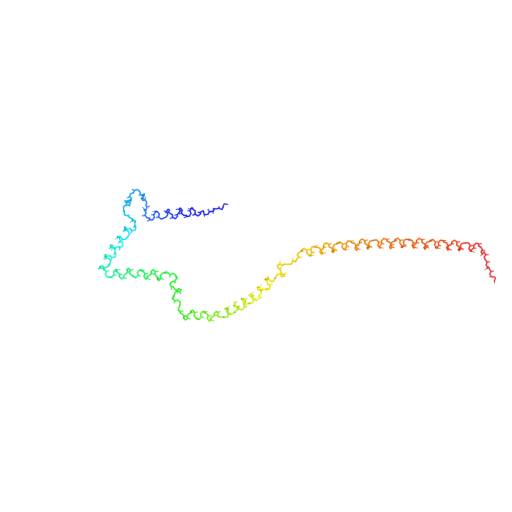-25.983 1.00 69.00 83 ARG A N 1
ATOM 647 C CA . ARG A 1 83 ? 29.878 -1.382 -25.030 1.00 69.00 83 ARG A CA 1
ATOM 648 C C . ARG A 1 83 ? 30.590 -1.153 -23.699 1.00 69.00 83 ARG A C 1
ATOM 650 O O . ARG A 1 83 ? 30.015 -1.485 -22.667 1.00 69.00 83 ARG A O 1
ATOM 657 N N . ASN A 1 84 ? 31.780 -0.552 -23.710 1.00 69.75 84 ASN A N 1
ATOM 658 C CA . ASN A 1 84 ? 32.510 -0.235 -22.484 1.00 69.75 84 ASN A CA 1
ATOM 659 C C . ASN A 1 84 ? 31.813 0.857 -21.663 1.00 69.75 84 ASN A C 1
ATOM 661 O O . ASN A 1 84 ? 31.705 0.707 -20.452 1.00 69.75 84 ASN A O 1
ATOM 665 N N . ALA A 1 85 ? 31.258 1.887 -22.310 1.00 74.25 85 ALA A N 1
ATOM 666 C CA . ALA A 1 85 ? 30.482 2.922 -21.628 1.00 74.25 85 ALA A CA 1
ATOM 667 C C . ALA A 1 85 ? 29.207 2.343 -20.992 1.00 74.25 85 ALA A C 1
ATOM 669 O O . ALA A 1 85 ? 28.866 2.686 -19.865 1.00 74.25 85 ALA A O 1
ATOM 670 N N . ARG A 1 86 ? 28.537 1.390 -21.658 1.00 76.19 86 ARG A N 1
ATOM 671 C CA . ARG A 1 86 ? 27.381 0.684 -21.069 1.00 76.19 86 ARG A CA 1
ATOM 672 C C . ARG A 1 86 ? 27.776 -0.149 -19.851 1.00 76.19 86 ARG A C 1
ATOM 674 O O . ARG A 1 86 ? 27.046 -0.164 -18.867 1.00 76.19 86 ARG A O 1
ATOM 681 N N . VAL A 1 87 ? 28.915 -0.839 -19.913 1.00 81.19 87 VAL A N 1
ATOM 682 C CA . VAL A 1 87 ? 29.442 -1.617 -18.781 1.00 81.19 87 VAL A CA 1
ATOM 683 C C . VAL A 1 87 ? 29.786 -0.698 -17.614 1.00 81.19 87 VAL A C 1
ATOM 685 O O . VAL A 1 87 ? 29.420 -1.002 -16.485 1.00 81.19 87 VAL A O 1
ATOM 688 N N . GLU A 1 88 ? 30.428 0.437 -17.875 1.00 81.75 88 GLU A N 1
ATOM 689 C CA . GLU A 1 88 ? 30.767 1.416 -16.844 1.00 81.75 88 GLU A CA 1
ATOM 690 C C . GLU A 1 88 ? 29.515 2.013 -16.190 1.00 81.75 88 GLU A C 1
ATOM 692 O O . GLU A 1 88 ? 29.440 2.060 -14.966 1.00 81.75 88 GLU A O 1
ATOM 697 N N . VAL A 1 89 ? 28.484 2.351 -16.972 1.00 82.12 89 VAL A N 1
ATOM 698 C CA . VAL A 1 89 ? 27.183 2.795 -16.442 1.00 82.12 89 VAL A CA 1
ATOM 699 C C . VAL A 1 89 ? 26.539 1.716 -15.568 1.00 82.12 89 VAL A C 1
ATOM 701 O O . VAL A 1 89 ? 26.078 2.010 -14.469 1.00 82.12 89 VAL A O 1
ATOM 704 N N . VAL A 1 90 ? 26.549 0.453 -16.004 1.00 84.81 90 VAL A N 1
ATOM 705 C CA . VAL A 1 90 ? 26.004 -0.661 -15.209 1.00 84.81 90 VAL A CA 1
ATOM 706 C C . VAL A 1 90 ? 26.782 -0.861 -13.906 1.00 84.81 90 VAL A C 1
ATOM 708 O O . VAL A 1 90 ? 26.167 -1.111 -12.872 1.00 84.81 90 VAL A O 1
ATOM 711 N N . LEU A 1 91 ? 28.110 -0.720 -13.928 1.00 85.56 91 LEU A N 1
ATOM 712 C CA . LEU A 1 91 ? 28.951 -0.803 -12.731 1.00 85.56 91 LEU A CA 1
ATOM 713 C C . LEU A 1 91 ? 28.716 0.381 -11.785 1.00 85.56 91 LEU A C 1
ATOM 715 O O . LEU A 1 91 ? 28.626 0.189 -10.575 1.00 85.56 91 LEU A O 1
ATOM 719 N N . MET A 1 92 ? 28.561 1.597 -12.316 1.00 87.00 92 MET A N 1
ATOM 720 C CA . MET A 1 92 ? 28.219 2.780 -11.518 1.00 87.00 92 MET A CA 1
ATOM 721 C C . MET A 1 92 ? 26.853 2.628 -10.838 1.00 87.00 92 MET A C 1
ATOM 723 O O . MET A 1 92 ? 26.690 3.033 -9.688 1.00 87.00 92 MET A O 1
ATOM 727 N N . MET A 1 93 ? 25.893 2.002 -11.522 1.00 88.62 93 MET A N 1
ATOM 728 C CA . MET A 1 93 ? 24.540 1.761 -11.015 1.00 88.62 93 MET A CA 1
ATOM 729 C C . MET A 1 93 ? 24.399 0.454 -10.214 1.00 88.62 93 MET A C 1
ATOM 731 O O . MET A 1 93 ? 23.303 0.138 -9.753 1.00 88.62 93 MET A O 1
ATOM 735 N N . GLU A 1 94 ? 25.475 -0.314 -9.997 1.00 89.00 94 GLU A N 1
ATOM 736 C CA . GLU A 1 94 ? 25.408 -1.628 -9.334 1.00 89.00 94 GLU A CA 1
ATOM 737 C C . GLU A 1 94 ? 24.778 -1.542 -7.935 1.00 89.00 94 GLU A C 1
ATOM 739 O O . GLU A 1 94 ? 23.950 -2.377 -7.562 1.00 89.00 94 GLU A O 1
ATOM 744 N N . ASN A 1 95 ? 25.133 -0.510 -7.167 1.00 87.75 95 ASN A N 1
ATOM 745 C CA . ASN A 1 95 ? 24.589 -0.304 -5.826 1.00 87.75 95 ASN A CA 1
ATOM 746 C C . ASN A 1 95 ? 23.084 -0.009 -5.853 1.00 87.75 95 ASN A C 1
ATOM 748 O O . ASN A 1 95 ? 22.348 -0.547 -5.027 1.00 87.75 95 ASN A O 1
ATOM 752 N N . GLU A 1 96 ? 22.612 0.777 -6.823 1.00 88.56 96 GLU A N 1
ATOM 753 C CA . GLU A 1 96 ? 21.183 1.062 -6.994 1.00 88.56 96 GLU A CA 1
ATOM 754 C C . GLU A 1 96 ? 20.416 -0.197 -7.421 1.00 88.56 96 GLU A C 1
ATOM 756 O O . GLU A 1 96 ? 19.329 -0.479 -6.908 1.00 88.56 96 GLU A O 1
ATOM 761 N N . PHE A 1 97 ? 20.994 -1.018 -8.304 1.00 92.19 97 PHE A N 1
ATOM 762 C CA . PHE A 1 97 ? 20.409 -2.307 -8.682 1.00 92.19 97 PHE A CA 1
ATOM 763 C C . PHE A 1 97 ? 20.348 -3.289 -7.512 1.00 92.19 97 PHE A C 1
ATOM 765 O O . PHE A 1 97 ? 19.365 -4.012 -7.355 1.00 92.19 97 PHE A O 1
ATOM 772 N N . ARG A 1 98 ? 21.369 -3.301 -6.654 1.00 92.25 98 ARG A N 1
ATOM 773 C CA . ARG A 1 98 ? 21.389 -4.141 -5.455 1.00 92.25 98 ARG A CA 1
ATOM 774 C C . ARG A 1 98 ? 20.325 -3.708 -4.453 1.00 92.25 98 ARG A C 1
ATOM 776 O O . ARG A 1 98 ? 19.561 -4.544 -3.981 1.00 92.25 98 ARG A O 1
ATOM 783 N N . GLU A 1 99 ? 20.226 -2.410 -4.185 1.00 91.81 99 GLU A N 1
ATOM 784 C CA . GLU A 1 99 ? 19.227 -1.866 -3.267 1.00 91.81 99 GLU A CA 1
ATOM 785 C C . GLU A 1 99 ? 17.796 -2.099 -3.778 1.00 91.81 99 GLU A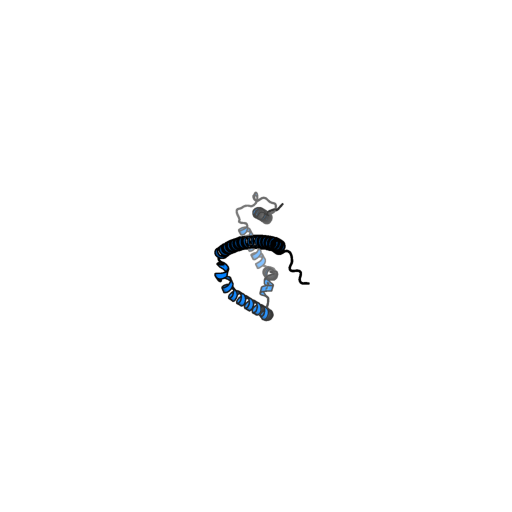 C 1
ATOM 787 O O . GLU A 1 99 ? 16.909 -2.506 -3.025 1.00 91.81 99 GLU A O 1
ATOM 792 N N . THR A 1 100 ? 17.556 -1.894 -5.074 1.00 90.06 100 THR A N 1
ATOM 793 C CA . THR A 1 100 ? 16.248 -2.175 -5.685 1.00 90.06 100 THR A CA 1
ATOM 794 C C . THR A 1 100 ? 15.911 -3.665 -5.660 1.00 90.06 100 THR A C 1
ATOM 796 O O . THR A 1 100 ? 14.768 -4.008 -5.360 1.00 90.06 100 THR A O 1
ATOM 799 N N . ALA A 1 101 ? 16.881 -4.557 -5.882 1.00 92.06 101 ALA A N 1
ATOM 800 C CA . ALA A 1 101 ? 16.683 -6.001 -5.773 1.00 92.06 101 ALA A CA 1
ATOM 801 C C . ALA A 1 101 ? 16.357 -6.448 -4.336 1.00 92.06 101 ALA A C 1
ATOM 803 O O . ALA A 1 101 ? 15.465 -7.273 -4.137 1.00 92.06 101 ALA A O 1
ATOM 804 N N . GLU A 1 102 ? 17.027 -5.886 -3.327 1.00 93.25 102 GLU A N 1
ATOM 805 C CA . GLU A 1 102 ? 16.731 -6.163 -1.915 1.00 93.25 102 GLU A CA 1
ATOM 806 C C . GLU A 1 102 ? 15.326 -5.694 -1.526 1.00 93.25 102 GLU A C 1
ATOM 808 O O . GLU A 1 102 ? 14.569 -6.444 -0.906 1.00 93.25 102 GLU A O 1
ATOM 813 N N . ARG A 1 103 ? 14.937 -4.488 -1.953 1.00 89.31 103 ARG A N 1
ATOM 814 C CA . ARG A 1 103 ? 13.583 -3.958 -1.736 1.00 89.31 103 ARG A CA 1
ATOM 815 C C . ARG A 1 103 ? 12.521 -4.797 -2.444 1.00 89.31 103 ARG A C 1
ATOM 817 O O . ARG A 1 103 ? 11.465 -5.048 -1.870 1.00 89.31 103 ARG A O 1
ATOM 824 N N . LEU A 1 104 ? 12.796 -5.258 -3.664 1.00 90.69 104 LEU A N 1
ATOM 825 C CA . LEU A 1 104 ? 11.887 -6.127 -4.411 1.00 90.69 104 LEU A CA 1
ATOM 826 C C . LEU A 1 104 ? 11.711 -7.479 -3.710 1.00 90.69 104 LEU A C 1
ATOM 828 O O . LEU A 1 104 ? 10.593 -7.974 -3.606 1.00 90.69 104 LEU A O 1
ATOM 832 N N . LYS A 1 105 ? 12.799 -8.048 -3.184 1.00 90.31 105 LYS A N 1
ATOM 833 C CA . LYS A 1 105 ? 12.759 -9.287 -2.405 1.00 90.31 105 LYS A CA 1
ATOM 834 C C . LYS A 1 105 ? 11.958 -9.114 -1.114 1.00 90.31 105 LYS A C 1
ATOM 836 O O . LYS A 1 105 ? 11.093 -9.929 -0.828 1.00 90.31 105 LYS A O 1
ATOM 841 N N . MET A 1 106 ? 12.173 -8.014 -0.392 1.00 86.62 106 MET A N 1
ATOM 842 C CA . MET A 1 106 ? 11.379 -7.673 0.792 1.00 86.62 106 MET A CA 1
ATOM 843 C C . MET A 1 106 ? 9.889 -7.540 0.456 1.00 86.62 106 MET A C 1
ATOM 845 O O . MET A 1 106 ? 9.041 -8.000 1.216 1.00 86.62 106 MET A O 1
ATOM 849 N N . LEU A 1 107 ? 9.561 -6.937 -0.688 1.00 85.75 107 LEU A N 1
ATOM 850 C CA . LEU A 1 107 ? 8.181 -6.824 -1.143 1.00 85.75 107 LEU A CA 1
ATOM 851 C C . LEU A 1 107 ? 7.594 -8.196 -1.487 1.00 85.75 107 LEU A C 1
ATOM 853 O O . LEU A 1 107 ? 6.476 -8.479 -1.077 1.00 85.75 107 LEU A O 1
ATOM 857 N N . GLN A 1 108 ? 8.353 -9.060 -2.165 1.00 85.75 108 GLN A N 1
ATOM 858 C CA . GLN A 1 108 ? 7.942 -10.432 -2.463 1.00 85.75 108 GLN A CA 1
ATOM 859 C C . GLN A 1 108 ? 7.672 -11.243 -1.190 1.00 85.75 108 GLN A C 1
ATOM 861 O O . GLN A 1 108 ? 6.630 -11.883 -1.099 1.00 85.75 108 GLN A O 1
ATOM 866 N N . ASP A 1 109 ? 8.534 -11.136 -0.181 1.00 84.94 109 ASP A N 1
ATOM 867 C CA . ASP A 1 109 ? 8.336 -11.792 1.117 1.00 84.94 109 ASP A CA 1
ATOM 868 C C . ASP A 1 109 ? 7.099 -11.239 1.864 1.00 84.94 109 ASP A C 1
ATOM 870 O O . ASP A 1 109 ? 6.461 -11.937 2.654 1.00 84.94 109 ASP A O 1
ATOM 874 N N . MET A 1 110 ? 6.730 -9.977 1.620 1.00 80.00 110 MET A N 1
ATOM 875 C CA . MET A 1 110 ? 5.543 -9.343 2.202 1.00 80.00 110 MET A CA 1
ATOM 876 C C . MET A 1 110 ? 4.243 -9.643 1.444 1.00 80.00 110 MET A C 1
ATOM 878 O O . MET A 1 110 ? 3.172 -9.513 2.046 1.00 80.00 110 MET A O 1
ATOM 882 N N . ILE A 1 111 ? 4.303 -10.055 0.170 1.00 77.75 111 ILE A N 1
ATOM 883 C CA . ILE A 1 111 ? 3.115 -10.428 -0.620 1.00 77.75 111 ILE A CA 1
ATOM 884 C C . ILE A 1 111 ? 2.348 -11.547 0.087 1.00 77.75 111 ILE A C 1
ATOM 886 O O . ILE A 1 111 ? 1.144 -11.413 0.277 1.00 77.75 111 ILE A O 1
ATOM 890 N N . ASP A 1 112 ? 3.036 -12.566 0.601 1.00 75.06 112 ASP A N 1
ATOM 891 C CA . ASP A 1 112 ? 2.401 -13.683 1.316 1.00 75.06 112 ASP A CA 1
ATOM 892 C C . ASP A 1 112 ? 1.643 -13.230 2.583 1.00 75.06 112 ASP A C 1
ATOM 894 O O . ASP A 1 112 ? 0.634 -13.819 2.982 1.00 75.06 112 ASP A O 1
ATOM 898 N N . VAL A 1 113 ? 2.098 -12.150 3.227 1.00 71.75 113 VAL A N 1
ATOM 899 C CA . VAL A 1 113 ? 1.437 -11.564 4.405 1.00 71.75 113 VAL A CA 1
ATOM 900 C C . VAL A 1 113 ? 0.214 -10.740 3.996 1.00 71.75 113 VAL A C 1
ATOM 902 O O . VAL A 1 113 ? -0.825 -10.809 4.660 1.00 71.75 113 VAL A O 1
ATOM 905 N N . LEU A 1 114 ? 0.321 -9.986 2.900 1.00 64.81 114 LEU A N 1
ATOM 906 C CA . LEU A 1 114 ? -0.755 -9.172 2.323 1.00 64.81 114 LEU A CA 1
ATOM 907 C C . LEU A 1 114 ? -1.878 -10.036 1.737 1.00 64.81 114 LEU A C 1
ATOM 909 O O . LEU A 1 114 ? -3.055 -9.708 1.886 1.00 64.81 114 LEU A O 1
ATOM 913 N N . GLU A 1 115 ? -1.518 -11.157 1.119 1.00 64.88 115 GLU A N 1
ATOM 914 C CA . GLU A 1 115 ? -2.445 -12.163 0.604 1.00 64.88 115 GLU A CA 1
ATOM 915 C C . GLU A 1 115 ? -2.998 -13.074 1.701 1.00 64.88 115 GLU A C 1
ATOM 917 O O . GLU A 1 115 ? -3.924 -13.849 1.444 1.00 64.88 115 GLU A O 1
ATOM 922 N N . SER A 1 116 ? -2.484 -12.969 2.935 1.00 70.50 116 SER A N 1
ATOM 923 C CA . SER A 1 116 ? -2.989 -13.780 4.031 1.00 70.50 116 SER A CA 1
ATOM 924 C C . SER A 1 116 ? -4.489 -13.542 4.198 1.00 70.50 116 SER A C 1
ATOM 926 O O . SER A 1 116 ? -4.979 -12.429 4.424 1.00 70.50 116 SER A O 1
ATOM 928 N N . GLU A 1 117 ? -5.240 -14.637 4.101 1.00 61.50 117 GLU A N 1
ATOM 929 C CA . GLU A 1 117 ? -6.700 -14.655 4.177 1.00 61.50 117 GLU A CA 1
ATOM 930 C C . GLU A 1 117 ? -7.210 -13.958 5.450 1.00 61.50 117 GLU A C 1
ATOM 932 O O . GLU A 1 117 ? -8.291 -13.388 5.453 1.00 61.50 117 GLU A O 1
ATOM 937 N N . LYS A 1 118 ? -6.377 -13.875 6.496 1.00 62.56 118 LYS A N 1
ATOM 938 C CA . LYS A 1 118 ? -6.636 -13.163 7.755 1.00 62.56 118 LYS A CA 1
ATOM 939 C C . LYS A 1 118 ? -6.930 -11.668 7.585 1.00 62.56 118 LYS A C 1
ATOM 941 O O . LYS A 1 118 ? -7.736 -11.145 8.350 1.00 62.56 118 LYS A O 1
ATOM 946 N N . ILE A 1 119 ? -6.299 -10.986 6.624 1.00 62.44 119 ILE A N 1
ATOM 947 C CA . ILE A 1 119 ? -6.573 -9.566 6.333 1.00 62.44 119 ILE A CA 1
ATOM 948 C C . ILE A 1 119 ? -7.826 -9.444 5.459 1.00 62.44 119 ILE A C 1
ATOM 950 O O . ILE A 1 119 ? -8.656 -8.562 5.669 1.00 62.44 119 ILE A O 1
ATOM 954 N N . ARG A 1 120 ? -8.004 -10.364 4.506 1.00 63.59 120 ARG A N 1
ATOM 955 C CA . ARG A 1 120 ? -9.142 -10.354 3.576 1.00 63.59 120 ARG A CA 1
ATOM 956 C C . ARG A 1 120 ? -10.459 -10.785 4.226 1.00 63.59 120 ARG A C 1
ATOM 958 O O . ARG A 1 120 ? -11.522 -10.323 3.822 1.00 63.59 120 ARG A O 1
ATOM 965 N N . SER A 1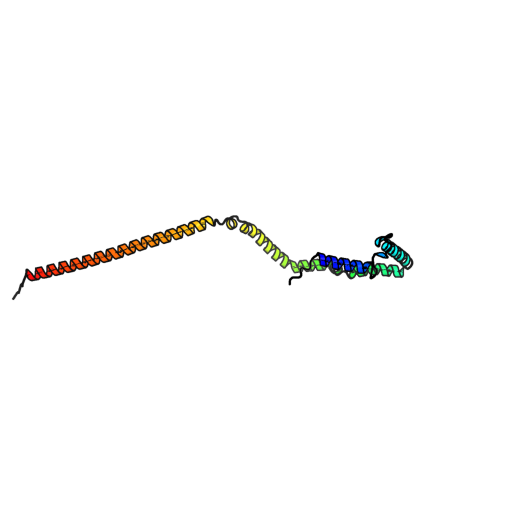 121 ? -10.400 -11.656 5.227 1.00 64.12 121 SER A N 1
ATOM 966 C CA . SER A 1 121 ? -11.553 -12.283 5.870 1.00 64.12 121 SER A CA 1
ATOM 967 C C . SER A 1 121 ? -11.758 -11.798 7.304 1.00 64.12 121 SER A C 1
ATOM 969 O O . SER A 1 121 ? -12.208 -12.580 8.146 1.00 64.12 121 SER A O 1
ATOM 971 N N . VAL A 1 122 ? -11.425 -10.541 7.624 1.00 63.72 122 VAL A N 1
ATOM 972 C CA . VAL A 1 122 ? -11.773 -9.971 8.936 1.00 63.72 122 VAL A CA 1
ATOM 973 C C . VAL A 1 122 ? -13.298 -10.056 9.083 1.00 63.72 122 VAL A C 1
ATOM 975 O O . VAL A 1 122 ? -14.020 -9.396 8.333 1.00 63.72 122 VAL A O 1
ATOM 978 N N . PRO A 1 123 ? -13.830 -10.886 10.001 1.00 69.69 123 PRO A N 1
ATOM 979 C CA . PRO A 1 123 ? -15.258 -11.142 10.060 1.00 69.69 123 PRO A CA 1
ATOM 980 C C . PRO A 1 123 ? -15.959 -9.954 10.727 1.00 69.69 123 PRO A C 1
ATOM 982 O O . PRO A 1 123 ? -16.205 -9.971 11.934 1.00 69.69 123 PRO A O 1
ATOM 985 N N . GLN A 1 124 ? -16.304 -8.936 9.932 1.00 67.69 124 GLN A N 1
ATOM 986 C CA . GLN A 1 124 ? -17.057 -7.745 10.361 1.00 67.69 124 GLN A CA 1
ATOM 987 C C . GLN A 1 124 ? -18.322 -8.133 11.144 1.00 67.69 124 GLN A C 1
ATOM 989 O O . GLN A 1 124 ? -18.555 -7.646 12.245 1.00 67.69 124 GLN A O 1
ATOM 994 N N . ASN A 1 125 ? -19.027 -9.169 10.681 1.00 73.31 125 ASN A N 1
ATOM 995 C CA . ASN A 1 125 ? -20.245 -9.685 11.313 1.00 73.31 125 ASN A CA 1
ATOM 996 C C . ASN A 1 125 ? -20.079 -10.129 12.780 1.00 73.31 125 ASN A C 1
ATOM 998 O O . ASN A 1 125 ? -21.060 -10.175 13.523 1.00 73.31 125 ASN A O 1
ATOM 1002 N N . ARG A 1 126 ? -18.875 -10.541 13.210 1.00 76.00 126 ARG A N 1
ATOM 1003 C CA . ARG A 1 126 ? -18.630 -10.913 14.617 1.00 76.00 126 ARG A CA 1
ATOM 1004 C C . ARG A 1 126 ? -18.366 -9.689 15.483 1.00 76.00 126 ARG A C 1
ATOM 1006 O O . ARG A 1 126 ? -18.742 -9.709 16.652 1.00 76.00 126 ARG A O 1
ATOM 1013 N N . LEU A 1 127 ? -17.739 -8.662 14.914 1.00 81.50 127 LEU A N 1
ATOM 1014 C CA . LEU A 1 127 ? -17.478 -7.404 15.599 1.00 81.50 127 LEU A CA 1
ATOM 1015 C C . LEU A 1 127 ? -18.785 -6.652 15.851 1.00 81.50 127 LEU A C 1
ATOM 1017 O O . LEU A 1 127 ? -19.022 -6.247 16.982 1.00 81.50 127 LEU A O 1
ATOM 1021 N N . ASP A 1 128 ? -19.669 -6.587 14.856 1.00 83.75 128 ASP A N 1
ATOM 1022 C CA . ASP A 1 128 ? -20.966 -5.915 14.988 1.00 83.75 128 ASP A CA 1
ATOM 1023 C C . ASP A 1 128 ? -21.836 -6.585 16.056 1.00 83.75 128 ASP A C 1
ATOM 1025 O O . ASP A 1 128 ? -22.350 -5.926 16.957 1.00 83.75 128 ASP A O 1
ATOM 1029 N N . LYS A 1 129 ? -21.924 -7.924 16.033 1.00 86.19 129 LYS A N 1
ATOM 1030 C CA . LYS A 1 129 ? -22.638 -8.693 17.068 1.00 86.19 129 LYS A CA 1
ATOM 1031 C C . LYS A 1 129 ? -22.054 -8.476 18.460 1.00 86.19 129 LYS A C 1
ATOM 1033 O O . LYS A 1 129 ? -22.803 -8.387 19.430 1.00 86.19 129 LYS A O 1
ATOM 1038 N N . LEU A 1 130 ? -20.726 -8.419 18.567 1.00 87.31 130 LEU A N 1
ATOM 1039 C CA . LEU A 1 130 ? -20.064 -8.140 19.835 1.00 87.31 130 LEU A CA 1
ATOM 1040 C C . LEU A 1 130 ? -20.383 -6.717 20.300 1.00 87.31 130 LEU A C 1
ATOM 1042 O O . LEU A 1 130 ? -20.724 -6.533 21.460 1.00 87.31 130 LEU A O 1
ATOM 1046 N N . GLN A 1 131 ? -20.344 -5.734 19.403 1.00 88.31 131 GLN A N 1
ATOM 1047 C CA . GLN A 1 131 ? -20.644 -4.342 19.713 1.00 88.31 131 GLN A CA 1
ATOM 1048 C C . GLN A 1 131 ? -22.083 -4.166 20.210 1.00 88.31 131 GLN A C 1
ATOM 1050 O O . GLN A 1 131 ? -22.285 -3.525 21.240 1.00 88.31 131 GLN A O 1
ATOM 1055 N N . THR A 1 132 ? -23.067 -4.789 19.552 1.00 89.81 132 THR A N 1
ATOM 1056 C CA . THR A 1 132 ? -24.458 -4.796 20.035 1.00 89.81 132 THR A CA 1
ATOM 1057 C C . THR A 1 132 ? -24.562 -5.478 21.398 1.00 89.81 132 THR A C 1
ATOM 1059 O O . THR A 1 132 ? -25.144 -4.922 22.320 1.00 89.81 132 THR A O 1
ATOM 1062 N N . SER A 1 133 ? -23.915 -6.634 21.580 1.00 92.50 133 SER A N 1
ATOM 1063 C CA . SER A 1 133 ? -23.943 -7.343 22.863 1.00 92.50 133 SER A CA 1
ATOM 1064 C C . SER A 1 133 ? -23.288 -6.558 24.004 1.00 92.50 133 SER A C 1
ATOM 1066 O O . SER A 1 133 ? -23.732 -6.678 25.145 1.00 92.50 133 SER A O 1
ATOM 1068 N N . VAL A 1 134 ? -22.224 -5.795 23.735 1.00 93.44 134 VAL A N 1
ATOM 1069 C CA . VAL A 1 134 ? -21.581 -4.936 24.740 1.00 93.44 134 VAL A CA 1
ATOM 1070 C C . VAL A 1 134 ? -22.485 -3.757 25.093 1.00 93.44 134 VAL A C 1
ATOM 1072 O O . VAL A 1 134 ? -22.596 -3.427 26.273 1.00 93.44 134 VAL A O 1
ATOM 1075 N N . ALA A 1 135 ? -23.162 -3.159 24.108 1.00 94.69 135 ALA A N 1
ATOM 1076 C CA . ALA A 1 135 ? -24.134 -2.095 24.350 1.00 94.69 135 ALA A CA 1
ATOM 1077 C C . ALA A 1 135 ? -25.305 -2.587 25.222 1.00 94.69 135 ALA A C 1
ATOM 1079 O O . ALA A 1 135 ? -25.596 -1.972 26.249 1.00 94.69 135 ALA A O 1
ATOM 1080 N N . ASP A 1 136 ? -25.885 -3.744 24.892 1.00 95.06 136 ASP A N 1
ATOM 1081 C CA . ASP A 1 136 ? -26.969 -4.362 25.668 1.00 95.06 136 ASP A CA 1
ATOM 1082 C C . ASP A 1 136 ? -26.534 -4.690 27.105 1.00 95.06 136 ASP A C 1
ATOM 1084 O O . ASP A 1 136 ? -27.300 -4.541 28.062 1.00 95.06 136 ASP A O 1
ATOM 1088 N N . LEU A 1 137 ? -25.296 -5.167 27.279 1.00 94.12 137 LEU A N 1
ATOM 1089 C CA . LEU A 1 137 ? -24.757 -5.470 28.602 1.00 94.12 137 LEU A CA 1
ATOM 1090 C C . LEU A 1 137 ? -24.568 -4.192 29.426 1.00 94.12 137 LEU A C 1
ATOM 1092 O O . LEU A 1 137 ? -24.932 -4.174 30.600 1.00 94.12 137 LEU A O 1
ATOM 1096 N N . ALA A 1 138 ? -24.050 -3.125 28.813 1.00 95.12 138 ALA A N 1
ATOM 1097 C CA . ALA A 1 138 ? -23.878 -1.834 29.470 1.00 95.12 138 ALA A CA 1
ATOM 1098 C C . ALA A 1 138 ? -25.221 -1.244 29.930 1.00 95.12 138 ALA A C 1
ATOM 1100 O O . ALA A 1 138 ? -25.316 -0.755 31.058 1.00 95.12 138 ALA A O 1
ATOM 1101 N N . GLU A 1 139 ? -26.272 -1.349 29.111 1.00 95.94 139 GLU A N 1
ATOM 1102 C CA . GLU A 1 139 ? -27.619 -0.900 29.474 1.00 95.94 139 GLU A CA 1
ATOM 1103 C C . GLU A 1 139 ? -28.177 -1.691 30.668 1.00 95.94 139 GLU A C 1
ATOM 1105 O O . GLU A 1 139 ? -28.608 -1.098 31.659 1.00 95.94 139 GLU A O 1
ATOM 1110 N N . LYS A 1 140 ? -28.076 -3.027 30.644 1.00 95.12 140 LYS A N 1
ATOM 1111 C CA . LYS A 1 140 ? -28.514 -3.885 31.763 1.00 95.12 140 LYS A CA 1
ATOM 1112 C C . LYS A 1 140 ? -27.738 -3.617 33.051 1.00 95.12 140 LYS A C 1
ATOM 1114 O O . LYS A 1 140 ? -28.317 -3.605 34.142 1.00 95.12 140 LYS A O 1
ATOM 1119 N N . THR A 1 141 ? -26.428 -3.394 32.962 1.00 94.62 141 THR A N 1
ATOM 1120 C CA . THR A 1 141 ? -25.613 -3.002 34.120 1.00 94.62 141 THR A CA 1
ATOM 1121 C C . THR A 1 141 ? -26.051 -1.646 34.668 1.00 94.62 141 THR A C 1
ATOM 1123 O O . THR A 1 141 ? -26.138 -1.477 35.883 1.00 94.62 141 THR A O 1
ATOM 1126 N N . GLN A 1 142 ? -26.387 -0.689 33.804 1.00 95.38 142 GLN A N 1
ATOM 1127 C CA . GLN A 1 142 ? -26.862 0.617 34.246 1.00 95.38 142 GLN A CA 1
ATOM 1128 C C . GLN A 1 142 ? -28.243 0.532 34.911 1.00 95.38 142 GLN A C 1
ATOM 1130 O O . GLN A 1 142 ? -28.450 1.124 35.971 1.00 95.38 142 GLN A O 1
ATOM 1135 N N . GLU A 1 143 ? -29.169 -0.239 34.341 1.00 96.56 143 GLU A N 1
ATOM 1136 C CA . GLU A 1 143 ? -30.506 -0.446 34.905 1.00 96.56 143 GLU A CA 1
ATOM 1137 C C . GLU A 1 143 ? -30.435 -1.109 36.288 1.00 96.56 143 GLU A C 1
ATOM 1139 O O . GLU A 1 143 ? -31.050 -0.642 37.249 1.00 96.56 143 GLU A O 1
ATOM 1144 N N . THR A 1 144 ? -29.646 -2.177 36.422 1.00 94.19 144 THR A N 1
ATOM 1145 C CA . THR A 1 144 ? -29.454 -2.862 37.710 1.00 94.19 144 THR A CA 1
ATOM 1146 C C . THR A 1 144 ? -28.792 -1.957 38.745 1.00 94.19 144 THR A C 1
ATOM 1148 O O . THR A 1 144 ? -29.228 -1.927 39.895 1.00 94.19 144 THR A O 1
ATOM 1151 N N . ASN A 1 145 ? -27.803 -1.156 38.346 1.00 96.75 145 ASN A N 1
ATOM 1152 C CA . ASN A 1 145 ? -27.168 -0.181 39.228 1.00 96.75 145 ASN A CA 1
ATOM 1153 C C . ASN A 1 145 ? -28.165 0.888 39.709 1.00 96.75 145 ASN A C 1
ATOM 1155 O O . ASN A 1 145 ? -28.185 1.230 40.890 1.00 96.75 145 ASN A O 1
ATOM 1159 N N . ASN A 1 146 ? -29.042 1.375 38.827 1.00 96.62 146 ASN A N 1
ATOM 1160 C CA . ASN A 1 146 ? -30.094 2.319 39.204 1.00 96.62 146 ASN A CA 1
ATOM 1161 C C . ASN A 1 146 ? -31.068 1.704 40.219 1.00 96.62 146 ASN A C 1
ATOM 1163 O O . ASN A 1 146 ? -31.313 2.315 41.256 1.00 96.62 146 ASN A O 1
ATOM 1167 N N . LYS A 1 147 ? -31.526 0.464 39.997 1.00 96.38 147 LYS A N 1
ATOM 1168 C CA . LYS A 1 147 ? -32.384 -0.260 40.956 1.00 96.38 147 LYS A CA 1
ATOM 1169 C C . LYS A 1 147 ? -31.713 -0.436 42.321 1.00 96.38 147 LYS A C 1
ATOM 1171 O O . LYS A 1 147 ? -32.353 -0.258 43.354 1.00 96.38 147 LYS A O 1
ATOM 1176 N N . ILE A 1 148 ? -30.417 -0.755 42.345 1.00 96.25 148 ILE A N 1
ATOM 1177 C CA . ILE A 1 148 ? -29.647 -0.874 43.594 1.00 96.25 148 ILE A CA 1
ATOM 1178 C C . ILE A 1 148 ? -29.566 0.477 44.311 1.00 96.25 148 ILE A C 1
ATOM 1180 O O . ILE A 1 148 ? -29.757 0.536 45.525 1.00 96.25 148 ILE A O 1
ATOM 1184 N N . LYS A 1 149 ? -29.317 1.569 43.580 1.00 95.88 149 LYS A N 1
ATOM 1185 C CA . LYS A 1 149 ? -29.293 2.922 44.154 1.00 95.88 149 LYS A CA 1
ATOM 1186 C C . LYS A 1 149 ? -30.649 3.323 44.721 1.00 95.88 149 LYS A C 1
ATOM 1188 O O . LYS A 1 149 ? -30.701 3.836 45.834 1.00 95.88 149 LYS A O 1
ATOM 1193 N N . GLU A 1 150 ? -31.734 3.062 43.999 1.00 96.56 150 GLU A N 1
ATOM 1194 C CA . GLU A 1 150 ? -33.097 3.315 44.477 1.00 96.56 150 GLU A CA 1
ATOM 1195 C C . GLU A 1 150 ? -33.391 2.535 45.760 1.00 96.56 150 GLU A C 1
ATOM 1197 O O . GLU A 1 150 ? -33.868 3.108 46.741 1.00 96.56 150 GLU A O 1
ATOM 1202 N N . LEU A 1 151 ? -33.031 1.249 45.796 1.00 95.75 151 LEU A N 1
ATOM 1203 C CA . LEU A 1 151 ? -33.192 0.423 46.988 1.00 95.75 151 LEU A CA 1
ATOM 1204 C C . LEU A 1 151 ? -32.355 0.947 48.164 1.00 95.75 151 LEU A C 1
ATOM 1206 O O . LEU A 1 151 ? -32.852 0.997 49.288 1.00 95.75 151 LEU A O 1
ATOM 1210 N N . ALA A 1 152 ? -31.116 1.380 47.920 1.00 95.38 152 ALA A N 1
ATOM 1211 C CA . ALA A 1 152 ? -30.255 1.963 48.946 1.00 95.38 152 ALA A CA 1
ATOM 1212 C C . ALA A 1 152 ? -30.836 3.268 49.517 1.00 95.38 152 ALA A C 1
ATOM 1214 O O . ALA A 1 152 ? -30.799 3.482 50.731 1.00 95.38 152 ALA A O 1
ATOM 1215 N N . VAL A 1 153 ? -31.426 4.115 48.667 1.00 96.00 153 VAL A N 1
ATOM 1216 C CA . VAL A 1 153 ? -32.133 5.331 49.100 1.00 96.00 153 VAL A CA 1
ATOM 1217 C C . VAL A 1 153 ? -33.359 4.973 49.938 1.00 96.00 153 VAL A C 1
ATOM 1219 O O . VAL A 1 153 ? -33.550 5.543 51.012 1.00 96.00 153 VAL A O 1
ATOM 1222 N N . CYS A 1 154 ? -34.159 4.004 49.492 1.00 95.56 154 CYS A N 1
ATOM 1223 C CA . CYS A 1 154 ? -35.348 3.553 50.211 1.00 95.56 154 CYS A CA 1
ATOM 1224 C C . CYS A 1 154 ? -34.982 2.966 51.586 1.00 95.56 154 CYS A C 1
ATOM 1226 O O . CYS A 1 154 ? -35.579 3.316 52.603 1.00 95.56 154 CYS A O 1
ATOM 1228 N N . TYR A 1 155 ? -33.920 2.159 51.651 1.00 96.50 155 TYR A N 1
ATOM 1229 C CA . TYR A 1 155 ? -33.383 1.642 52.908 1.00 96.50 155 TYR A CA 1
ATOM 1230 C C . TYR A 1 155 ? -32.924 2.766 53.845 1.00 96.50 155 TYR A C 1
ATOM 1232 O O . TYR A 1 155 ? -33.284 2.772 55.021 1.00 96.50 155 TYR A O 1
ATOM 1240 N N . ALA A 1 156 ? -32.182 3.754 53.336 1.00 94.56 156 ALA A N 1
ATOM 1241 C CA . ALA A 1 156 ? -31.749 4.901 54.133 1.00 94.56 156 ALA A CA 1
ATOM 1242 C C . ALA A 1 156 ? -32.941 5.713 54.675 1.00 94.56 156 ALA A C 1
ATOM 1244 O O . ALA A 1 156 ? -32.914 6.164 55.822 1.00 94.56 156 ALA A O 1
ATOM 1245 N N . GLN A 1 157 ? -34.007 5.866 53.883 1.00 95.69 157 GLN A N 1
ATOM 1246 C CA . GLN A 1 157 ? -35.247 6.517 54.312 1.00 95.69 157 GLN A CA 1
ATOM 1247 C C . GLN A 1 157 ? -35.958 5.728 55.416 1.00 95.69 157 GLN A C 1
ATOM 1249 O O . GLN A 1 157 ? -36.313 6.315 56.441 1.00 95.69 157 GLN A O 1
ATOM 1254 N N . ILE A 1 158 ? -36.118 4.411 55.246 1.00 95.56 158 ILE A N 1
ATOM 1255 C CA . ILE A 1 158 ? -36.723 3.533 56.257 1.00 95.56 158 ILE A CA 1
ATOM 1256 C C . ILE A 1 158 ? -35.906 3.592 57.547 1.00 95.56 158 ILE A C 1
ATOM 1258 O O . ILE A 1 158 ? -36.473 3.830 58.612 1.00 95.56 158 ILE A O 1
ATOM 1262 N N . MET A 1 159 ? -34.581 3.474 57.461 1.00 94.50 159 MET A N 1
ATOM 1263 C CA . MET A 1 159 ? -33.705 3.524 58.628 1.00 94.50 159 MET A CA 1
ATOM 1264 C C . MET A 1 159 ? -33.830 4.858 59.370 1.00 94.50 159 MET A C 1
ATOM 1266 O O . MET A 1 159 ? -33.994 4.871 60.584 1.00 94.50 159 MET A O 1
ATOM 1270 N N . ASN A 1 160 ? -33.852 5.985 58.652 1.00 95.06 160 ASN A N 1
ATOM 1271 C CA . ASN A 1 160 ? -34.038 7.298 59.267 1.00 95.06 160 ASN A CA 1
ATOM 1272 C C . ASN A 1 160 ? -35.426 7.436 59.925 1.00 95.06 160 ASN A C 1
ATOM 1274 O O . ASN A 1 160 ? -35.547 7.989 61.016 1.00 95.06 160 ASN A O 1
ATOM 1278 N N . SER A 1 161 ? -36.481 6.902 59.298 1.00 95.50 161 SER A N 1
ATOM 1279 C CA . SER A 1 161 ? -37.823 6.876 59.896 1.00 95.50 161 SER A CA 1
ATOM 1280 C C . SER A 1 161 ? -37.862 6.043 61.181 1.00 95.50 161 SER A C 1
ATOM 1282 O O . SER A 1 161 ? -38.439 6.472 62.178 1.00 95.50 161 SER A O 1
ATOM 1284 N N . PHE A 1 162 ? -37.164 4.908 61.190 1.00 94.62 162 PHE A N 1
ATOM 1285 C CA . PHE A 1 162 ? -37.061 4.013 62.332 1.00 94.62 162 PHE A CA 1
ATOM 1286 C C . PHE A 1 162 ? -36.256 4.642 63.472 1.00 94.62 162 PHE A C 1
ATOM 1288 O O . PHE A 1 162 ? -36.709 4.649 64.614 1.00 94.62 162 PHE A O 1
ATOM 1295 N N . THR A 1 163 ? -35.118 5.276 63.167 1.00 95.94 163 THR A N 1
ATOM 1296 C CA . THR A 1 163 ? -34.345 6.057 64.142 1.00 95.94 163 THR A CA 1
ATOM 1297 C C . THR A 1 163 ? -35.189 7.176 64.751 1.00 95.94 163 THR A C 1
ATOM 1299 O O . THR A 1 163 ? -35.198 7.336 65.969 1.00 95.94 163 THR A O 1
ATOM 1302 N N . LYS A 1 164 ? -35.955 7.919 63.939 1.00 94.19 164 LYS A N 1
ATOM 1303 C CA . LYS A 1 164 ? -36.866 8.958 64.446 1.00 94.19 164 LYS A CA 1
ATOM 1304 C C . LYS A 1 164 ? -37.953 8.381 65.351 1.00 94.19 164 LYS A C 1
ATOM 1306 O O . LYS A 1 164 ? -38.187 8.941 66.419 1.00 94.19 164 LYS A O 1
ATOM 1311 N N . ALA A 1 165 ? -38.587 7.276 64.956 1.00 93.94 165 ALA A N 1
ATOM 1312 C CA . ALA A 1 165 ? -39.612 6.608 65.756 1.00 93.94 165 ALA A CA 1
ATOM 1313 C C . ALA A 1 165 ? -39.055 6.130 67.105 1.00 93.94 165 ALA A C 1
ATOM 1315 O O . ALA A 1 165 ? -39.693 6.323 68.138 1.00 93.94 165 ALA A O 1
ATOM 1316 N N . PHE A 1 166 ? -37.837 5.584 67.124 1.00 94.69 166 PHE A N 1
ATOM 1317 C CA . PHE A 1 166 ? -37.179 5.204 68.371 1.00 94.69 166 PHE A CA 1
ATOM 1318 C C . PHE A 1 166 ? -36.802 6.391 69.244 1.00 94.69 166 PHE A C 1
ATOM 1320 O O . PHE A 1 166 ? -37.050 6.334 70.441 1.00 94.69 166 PHE A O 1
ATOM 1327 N N . CYS A 1 167 ? -36.273 7.482 68.686 1.00 92.50 167 CYS A N 1
ATOM 1328 C CA . CYS A 1 167 ? -36.027 8.690 69.475 1.00 92.50 167 CYS A CA 1
ATOM 1329 C C . CYS A 1 167 ? -37.324 9.257 70.069 1.00 92.50 167 CYS A C 1
ATOM 1331 O O . CYS A 1 167 ? -37.325 9.730 71.201 1.00 92.50 167 CYS A O 1
ATOM 1333 N N . GLN A 1 168 ? -38.436 9.203 69.330 1.00 92.94 168 GLN A N 1
ATOM 1334 C CA . GLN A 1 168 ? -39.744 9.618 69.842 1.00 92.94 168 GLN A CA 1
ATOM 1335 C C . GLN A 1 168 ? -40.226 8.710 70.978 1.00 92.94 168 GLN A C 1
ATOM 1337 O O . GLN A 1 168 ? -40.663 9.224 72.005 1.00 92.94 168 GLN A O 1
ATOM 1342 N N . MET A 1 169 ? -40.107 7.387 70.827 1.00 91.75 169 MET A N 1
ATOM 1343 C CA . MET A 1 169 ? -40.439 6.433 71.889 1.00 91.75 169 MET A CA 1
ATOM 1344 C C . MET A 1 169 ? -39.548 6.603 73.123 1.00 91.75 169 MET A C 1
ATOM 1346 O O . MET A 1 169 ? -40.070 6.617 74.231 1.00 91.75 169 MET A O 1
ATOM 1350 N N . ASP A 1 170 ? -38.238 6.785 72.950 1.00 93.38 170 ASP A N 1
ATOM 1351 C CA . ASP A 1 170 ? -37.293 7.018 74.051 1.00 93.38 170 ASP A CA 1
ATOM 1352 C C . ASP A 1 170 ? -37.621 8.317 74.802 1.00 93.38 170 ASP A C 1
ATOM 1354 O O . ASP A 1 170 ? -37.642 8.354 76.029 1.00 93.38 170 ASP A O 1
ATOM 1358 N N . ASN A 1 171 ? -37.977 9.382 74.078 1.00 88.94 171 ASN A N 1
ATOM 1359 C CA . ASN A 1 171 ? -38.423 10.631 74.693 1.00 88.94 171 ASN A CA 1
ATOM 1360 C C . ASN A 1 171 ? -39.756 10.471 75.441 1.00 88.94 171 ASN A C 1
ATOM 1362 O O . ASN A 1 171 ? -39.897 11.013 76.536 1.00 88.94 171 ASN A O 1
ATOM 1366 N N . ALA A 1 172 ? -40.718 9.730 74.883 1.00 88.69 172 ALA A N 1
ATOM 1367 C CA . ALA A 1 172 ? -41.993 9.453 75.543 1.00 88.69 172 ALA A CA 1
ATOM 1368 C C . ALA A 1 172 ? -41.808 8.593 76.806 1.00 88.69 172 ALA A C 1
ATOM 1370 O O . ALA A 1 172 ? -42.402 8.887 77.840 1.00 88.69 172 ALA A O 1
ATOM 1371 N N . LEU A 1 173 ? -40.936 7.580 76.753 1.00 88.25 173 LEU A N 1
ATOM 1372 C CA . LEU A 1 173 ? -40.560 6.769 77.913 1.00 88.25 173 LEU A CA 1
ATOM 1373 C C . LEU A 1 173 ? -39.888 7.616 78.993 1.00 88.25 173 LEU A C 1
ATOM 1375 O O . LEU A 1 173 ? -40.306 7.548 80.141 1.00 88.25 173 LEU A O 1
ATOM 1379 N N . LYS A 1 174 ? -38.928 8.479 78.637 1.00 87.06 174 LYS A N 1
ATOM 1380 C CA . LYS A 1 174 ? -38.298 9.402 79.596 1.00 87.06 174 LYS A CA 1
ATOM 1381 C C . LYS A 1 174 ? -39.305 10.341 80.250 1.00 87.06 174 LYS A C 1
ATOM 1383 O O . LYS A 1 174 ? -39.211 10.586 81.447 1.00 87.06 174 LYS A O 1
ATOM 1388 N N . GLN A 1 175 ? -40.264 10.873 79.491 1.00 83.38 175 GLN A N 1
ATOM 1389 C CA . GLN A 1 175 ? -41.321 11.720 80.053 1.00 83.38 175 GLN A CA 1
ATOM 1390 C C . GLN A 1 175 ? -42.174 10.951 81.067 1.00 83.38 175 GLN A C 1
ATOM 1392 O O . GLN A 1 175 ? -42.388 11.449 82.170 1.00 83.38 175 GLN A O 1
ATOM 1397 N N . LEU A 1 176 ? -42.575 9.721 80.737 1.00 80.81 176 LEU A N 1
ATOM 1398 C CA . LEU A 1 176 ? -43.325 8.853 81.646 1.00 80.81 176 LEU A CA 1
ATOM 1399 C C . LEU A 1 176 ? -42.502 8.424 82.869 1.00 80.81 176 LEU A C 1
ATOM 1401 O O . LEU A 1 176 ? -43.045 8.359 83.964 1.00 80.81 176 LEU A O 1
ATOM 1405 N N . GLU A 1 177 ? -41.201 8.168 82.728 1.00 80.81 177 GLU A N 1
ATOM 1406 C CA . GLU A 1 177 ? -40.312 7.853 83.856 1.00 80.81 177 GLU A CA 1
ATOM 1407 C C . GLU A 1 177 ? -40.140 9.044 84.811 1.00 80.81 177 GLU A C 1
ATOM 1409 O O . GLU A 1 177 ? -40.155 8.866 86.030 1.00 80.81 177 GLU A O 1
ATOM 1414 N N . ILE A 1 178 ? -40.015 10.264 84.275 1.00 75.69 178 ILE A N 1
ATOM 1415 C CA . ILE A 1 178 ? -39.941 11.504 85.066 1.00 75.69 178 ILE A CA 1
ATOM 1416 C C . ILE A 1 178 ? -41.256 11.745 85.820 1.00 75.69 178 ILE A C 1
ATOM 1418 O O . ILE A 1 178 ? -41.235 12.172 86.976 1.00 75.69 178 ILE A O 1
ATOM 1422 N N . GLU A 1 179 ? -42.392 11.454 85.188 1.00 75.50 179 GLU A N 1
ATOM 1423 C CA . GLU A 1 179 ? -43.722 11.591 85.788 1.00 75.50 179 GLU A CA 1
ATOM 1424 C C . GLU A 1 179 ? -44.015 10.483 86.817 1.00 75.50 179 GLU A C 1
ATOM 1426 O O . GLU A 1 179 ? -44.638 10.738 87.848 1.00 75.50 179 GLU A O 1
ATOM 1431 N N . ALA A 1 180 ? -43.497 9.271 86.593 1.00 70.25 180 ALA A N 1
ATOM 1432 C CA . ALA A 1 180 ? -43.641 8.129 87.492 1.00 70.25 180 ALA A CA 1
ATOM 1433 C C . ALA A 1 180 ? -42.697 8.167 88.707 1.00 70.25 180 ALA A C 1
ATOM 1435 O O . ALA A 1 180 ? -42.975 7.496 89.702 1.00 70.25 180 ALA A O 1
ATOM 1436 N N . ASN A 1 181 ? -41.599 8.932 88.670 1.00 61.47 181 ASN A N 1
ATOM 1437 C CA . ASN A 1 181 ? -40.668 9.035 89.796 1.00 61.47 181 ASN A CA 1
ATOM 1438 C C . ASN A 1 181 ? -40.295 10.494 90.135 1.00 61.47 181 ASN A C 1
ATOM 1440 O O . ASN A 1 181 ? -39.150 10.920 89.932 1.00 61.47 181 ASN A O 1
ATOM 1444 N N . PRO A 1 182 ? -41.225 11.286 90.702 1.00 58.09 182 PRO A N 1
ATOM 1445 C CA . PRO A 1 182 ? -40.914 12.624 91.174 1.00 58.09 182 PRO A CA 1
ATOM 1446 C C . PRO A 1 182 ? -40.073 12.545 92.461 1.00 58.09 182 PRO A C 1
ATOM 1448 O O . PRO A 1 182 ? -40.598 12.447 93.564 1.00 58.09 182 PRO A O 1
ATOM 1451 N N . ARG A 1 183 ? -38.748 12.670 92.295 1.00 48.66 183 ARG A N 1
ATOM 1452 C CA . ARG A 1 183 ? -37.704 12.877 93.324 1.00 48.66 183 ARG A CA 1
ATOM 1453 C C . ARG A 1 183 ? -37.350 11.670 94.215 1.00 48.66 183 ARG A C 1
ATOM 1455 O O . ARG A 1 183 ? -38.099 11.277 95.100 1.00 48.66 183 ARG A O 1
ATOM 1462 N N . LYS A 1 184 ? -36.077 11.260 94.162 1.00 46.78 184 LYS A N 1
ATOM 1463 C CA . LYS A 1 184 ? -35.311 11.028 95.398 1.00 46.78 184 LYS A CA 1
ATOM 1464 C C . LYS A 1 184 ? -34.459 12.266 95.654 1.00 46.78 184 LYS A C 1
ATOM 1466 O O . LYS A 1 184 ? -33.367 12.396 95.113 1.00 46.78 184 LYS A O 1
ATOM 1471 N N . VAL A 1 185 ? -35.007 13.193 96.439 1.00 45.47 185 VAL A N 1
ATOM 1472 C CA . VAL A 1 185 ? -34.177 14.107 97.229 1.00 45.47 185 VAL A CA 1
ATOM 1473 C C . VAL A 1 185 ? -33.502 13.222 98.275 1.00 45.47 185 VAL A C 1
ATOM 1475 O O . VAL A 1 185 ? -34.200 12.594 99.068 1.00 45.47 185 VAL A O 1
ATOM 1478 N N . TYR A 1 186 ? -32.179 13.104 98.219 1.00 40.88 186 TYR A N 1
ATOM 1479 C CA . TYR A 1 186 ? -31.397 12.797 99.410 1.00 40.88 186 TYR A CA 1
ATOM 1480 C C . TYR A 1 186 ? -30.997 14.150 100.004 1.00 40.88 186 TYR A C 1
ATOM 1482 O O . TYR A 1 186 ? -30.427 14.971 99.280 1.00 40.88 186 TYR A O 1
ATOM 1490 N N . ASP A 1 187 ? -31.397 14.380 101.258 1.00 35.94 187 ASP A N 1
ATOM 1491 C CA . ASP A 1 187 ? -30.717 15.315 102.168 1.00 35.94 187 ASP A CA 1
ATOM 1492 C C . ASP A 1 187 ? -29.232 14.938 102.306 1.00 35.94 187 ASP A C 1
ATOM 1494 O O . ASP A 1 187 ? -28.928 13.717 102.260 1.00 35.94 187 ASP A O 1
#

Secondary structure (DSSP, 8-state):
------HHHHHHHHHHHHHHHHHTTS-GGGS-TTS-HHHHHHHHHHHHHHHHHT-HHHHHHHHHHHHHHHHHSHHHHHHHS-HHHHHHHHHHTHHHHHHHHHHHHHHHHHHHHHS-HHHHT--HHHHHHHHHHHHHHHHHHHHHHHHHHHHHHHHHHHHHHHHHHHHHHHHHHHHHHHHH-------

pLDDT: mean 78.32, std 13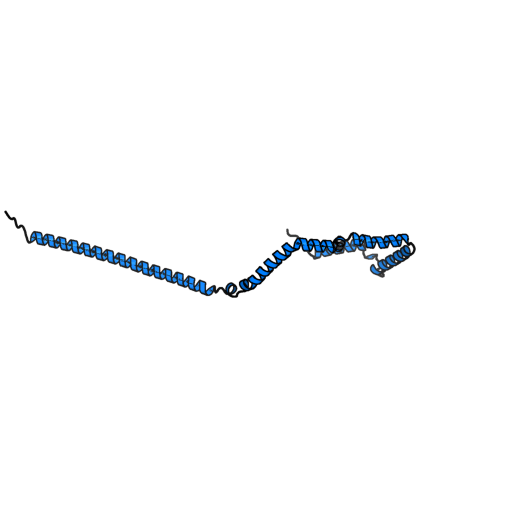.64, range [35.94, 96.75]

Foldseek 3Di:
DDPPPDVVVVVVVVVVVVCCVPVNPDDPPPDPPPADPVRVVVVVVVVVCVVVVVPVVSVVVVV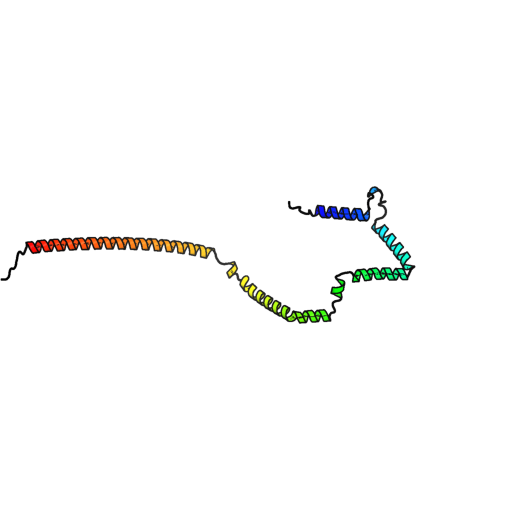VVVVVVCVPPPCNVVVVCDPVNVVVVCVVCVVVVVVVVVVVVVVVVCVCVVPPVCVVCVPVVVVVVVVVVVVVVVVVVVVVVVVVVVVVVVVVVVVVVVVVVVVVVVVVVVVVVCVVDPDPDDD

InterPro domains:
  IPR009991 Dynactin subunit 3 [PF07426] (8-171)
  IPR009991 Dynactin subunit 3 [PTHR28360] (8-184)